Protein AF-Q6SK08-F1 (afdb_monomer_lite)

Foldseek 3Di:
DEVPVVVVVCCVVPPPPVPLVPPPPPPPDPPPVDPPLVCLLVVLVVQLVVLVVPQPDPDPDDNCPLVVRLLDPSSLSNQLSVLVSLLSVLVVVLVSCVVVCPDLSVLLSVLSVLLNVLSVLVNQLSCCCHPHPPNVVSVVSVVCNVVSNVSSVVSNVVSVVCSVCVVVVVVVVVLVVLLVVLLVVLCVLCVVPDDDDLPVVCVVDDSVVSLVVSLVVVVVSCVVVVDDDPPVVVVSSVVVVVVVVVVD

Secondary structure (DSSP, 8-state):
--HHHHHHHHHHH-SPPTTTS-S-TTTSSS--TT-GGGGHHHHHHHHHHHHHHH-S---S--TTTTGGGTTSHHHHHHHHHHHHHHHHHHHHHHHHHGGG-STHHHHHHHHHHHHHHHHHHHHHHHHHHHHSS-HHHHHHHHHHHHHHHHHHHHHHHHHHHHHHHHHHHHHHHHHHHHHHHHHHHHHHHHTTT----HHHHHHHS-HHHHHHHHHHHHHHHHHHH-PPPPHHHHHHHHHHHHHHHTT-

pLDDT: mean 77.81, std 17.58, range [30.66, 97.06]

Structure (mmCIF, N/CA/C/O backbone):
data_AF-Q6SK08-F1
#
_entry.id   AF-Q6SK08-F1
#
loop_
_atom_site.group_PDB
_atom_site.id
_atom_site.type_symbol
_atom_site.label_atom_id
_atom_site.label_alt_id
_atom_site.label_comp_id
_atom_site.label_asym_id
_atom_site.label_entity_id
_atom_site.label_seq_id
_atom_site.pdbx_PDB_ins_code
_atom_site.Cartn_x
_atom_site.Cartn_y
_atom_site.Cartn_z
_atom_site.occupancy
_atom_site.B_iso_or_equiv
_atom_site.auth_seq_id
_atom_site.auth_comp_id
_atom_site.auth_asym_id
_atom_site.auth_atom_id
_atom_site.pdbx_PDB_model_num
ATOM 1 N N . MET A 1 1 ? 19.579 2.633 2.584 1.00 30.66 1 MET A N 1
ATOM 2 C CA . MET A 1 1 ? 18.359 1.862 2.917 1.00 30.66 1 MET A CA 1
ATOM 3 C C . MET A 1 1 ? 17.260 2.326 1.981 1.00 30.66 1 MET A C 1
ATOM 5 O O . MET A 1 1 ? 16.775 3.435 2.143 1.00 30.66 1 MET A O 1
ATOM 9 N N . THR A 1 2 ? 16.949 1.555 0.942 1.00 32.62 2 THR A N 1
ATOM 10 C CA . THR A 1 2 ? 15.921 1.925 -0.038 1.00 32.62 2 THR A CA 1
ATOM 11 C C . THR A 1 2 ? 14.532 1.679 0.553 1.00 32.62 2 THR A C 1
ATOM 13 O O . THR A 1 2 ? 14.255 0.614 1.109 1.00 32.62 2 THR A O 1
ATOM 16 N N . CYS A 1 3 ? 13.643 2.668 0.428 1.00 36.50 3 CYS A N 1
ATOM 17 C CA . CYS A 1 3 ? 12.247 2.583 0.862 1.00 36.50 3 CYS A CA 1
ATOM 18 C C . CYS A 1 3 ? 11.488 1.386 0.254 1.00 36.50 3 CYS A C 1
ATOM 20 O O . CYS A 1 3 ? 10.478 0.979 0.821 1.00 36.50 3 CYS A O 1
ATOM 22 N N . SER A 1 4 ? 11.956 0.779 -0.847 1.00 44.69 4 SER A N 1
ATOM 23 C CA . SER A 1 4 ? 11.220 -0.292 -1.537 1.00 44.69 4 SER A CA 1
ATOM 24 C C . SER A 1 4 ? 11.148 -1.607 -0.750 1.00 44.69 4 SER A C 1
ATOM 26 O O . SER A 1 4 ? 10.101 -2.250 -0.752 1.00 44.69 4 SER A O 1
ATOM 28 N N . GLY A 1 5 ? 12.191 -1.981 0.003 1.00 34.38 5 GLY A N 1
ATOM 29 C CA . GLY A 1 5 ? 12.184 -3.207 0.817 1.00 34.38 5 GLY A CA 1
ATOM 30 C C . GLY A 1 5 ? 11.299 -3.100 2.065 1.00 34.38 5 GLY A C 1
ATOM 31 O O . GLY A 1 5 ? 10.611 -4.053 2.429 1.00 34.38 5 GLY A O 1
ATOM 32 N N . VAL A 1 6 ? 11.268 -1.918 2.693 1.00 40.50 6 VAL A N 1
ATOM 33 C CA . VAL A 1 6 ? 10.396 -1.632 3.845 1.00 40.50 6 VAL A CA 1
ATOM 34 C C . VAL A 1 6 ? 8.945 -1.469 3.393 1.00 40.50 6 VAL A C 1
ATOM 36 O O . VAL A 1 6 ? 8.057 -2.001 4.050 1.00 40.50 6 VAL A O 1
ATOM 39 N N . CYS A 1 7 ? 8.695 -0.834 2.241 1.00 39.94 7 CYS A N 1
ATOM 40 C CA . CYS A 1 7 ? 7.346 -0.706 1.685 1.00 39.94 7 CYS A CA 1
ATOM 41 C C . CYS A 1 7 ? 6.761 -2.060 1.272 1.00 39.94 7 CYS A C 1
ATOM 43 O O . CYS A 1 7 ? 5.605 -2.320 1.575 1.00 39.94 7 CYS A O 1
ATOM 45 N N . LEU A 1 8 ? 7.533 -2.954 0.641 1.00 40.97 8 LEU A N 1
ATOM 46 C CA . LEU A 1 8 ? 7.019 -4.274 0.255 1.00 40.97 8 LEU A CA 1
ATOM 47 C C . LEU A 1 8 ? 6.711 -5.146 1.482 1.00 40.97 8 LEU A C 1
ATOM 49 O O . LEU A 1 8 ? 5.706 -5.858 1.496 1.00 40.97 8 LEU A O 1
ATOM 53 N N . ARG A 1 9 ? 7.538 -5.057 2.534 1.00 38.88 9 ARG A N 1
ATOM 54 C CA . ARG A 1 9 ? 7.304 -5.760 3.801 1.00 38.88 9 ARG A CA 1
ATOM 55 C C . ARG A 1 9 ? 6.109 -5.178 4.555 1.00 38.88 9 ARG A C 1
ATOM 57 O O . ARG A 1 9 ? 5.277 -5.957 4.985 1.00 38.88 9 ARG A O 1
ATOM 64 N N . ALA A 1 10 ? 5.970 -3.852 4.621 1.00 39.34 10 ALA A N 1
ATOM 65 C CA . ALA A 1 10 ? 4.807 -3.185 5.210 1.00 39.34 10 ALA A CA 1
ATOM 66 C C . ALA A 1 10 ? 3.519 -3.503 4.437 1.00 39.34 10 ALA A C 1
ATOM 68 O O . ALA A 1 10 ? 2.515 -3.855 5.037 1.00 39.34 10 ALA A O 1
ATOM 69 N N . ILE A 1 11 ? 3.553 -3.494 3.102 1.00 42.66 11 ILE A N 1
ATOM 70 C CA . ILE A 1 11 ? 2.389 -3.840 2.279 1.00 42.66 11 ILE A CA 1
ATOM 71 C C . ILE A 1 11 ? 2.001 -5.309 2.484 1.00 42.66 11 ILE A C 1
ATOM 73 O O . ILE A 1 11 ? 0.822 -5.590 2.631 1.00 42.66 11 ILE A O 1
ATOM 77 N N . THR A 1 12 ? 2.954 -6.246 2.557 1.00 44.12 12 THR A N 1
ATOM 78 C CA . THR A 1 12 ? 2.651 -7.680 2.750 1.00 44.12 12 THR A CA 1
ATOM 79 C C . THR A 1 12 ? 2.316 -8.070 4.193 1.00 44.12 12 THR A C 1
ATOM 81 O O . THR A 1 12 ? 1.533 -8.998 4.379 1.00 44.12 12 THR A O 1
ATOM 84 N N . SER A 1 13 ? 2.838 -7.369 5.207 1.00 38.81 13 SER A N 1
ATOM 85 C CA . SER A 1 13 ? 2.502 -7.606 6.621 1.00 38.81 13 SER A CA 1
ATOM 86 C C . SER A 1 13 ? 1.291 -6.809 7.117 1.00 38.81 13 SER A C 1
ATOM 88 O O . SER A 1 13 ? 0.716 -7.177 8.137 1.00 38.81 13 SER A O 1
ATOM 90 N N . GLU A 1 14 ? 0.901 -5.736 6.419 1.00 38.34 14 GLU A N 1
ATOM 91 C CA . GLU A 1 14 ? -0.225 -4.855 6.777 1.00 38.34 14 GLU A CA 1
ATOM 92 C C . GLU A 1 14 ? -1.336 -4.811 5.715 1.00 38.34 14 GLU A C 1
ATOM 94 O O . GLU A 1 14 ? -2.227 -3.956 5.776 1.00 38.34 14 GLU A O 1
ATOM 99 N N . PHE A 1 15 ? -1.361 -5.759 4.766 1.00 41.12 15 PHE A N 1
ATOM 100 C CA . PHE A 1 15 ? -2.622 -6.091 4.092 1.00 41.12 15 PHE A CA 1
ATOM 101 C C . PHE A 1 15 ? -3.645 -6.357 5.197 1.00 41.12 15 PHE A C 1
ATOM 103 O O . PHE A 1 15 ? -3.333 -7.122 6.113 1.00 41.12 15 PHE A O 1
ATOM 110 N N . PRO A 1 16 ? -4.804 -5.669 5.182 1.00 44.00 16 PRO A N 1
ATOM 111 C CA . PRO A 1 16 ? -5.607 -5.464 6.371 1.00 44.00 16 PRO A CA 1
ATOM 112 C C . PRO A 1 16 ? -5.811 -6.802 7.074 1.00 44.00 16 PRO A C 1
ATOM 114 O O . PRO A 1 16 ? -6.256 -7.746 6.408 1.00 44.00 16 PRO A O 1
ATOM 117 N N . PRO A 1 17 ? -5.478 -6.907 8.378 1.00 40.94 17 PRO A N 1
ATOM 118 C CA . PRO A 1 17 ? -5.725 -8.129 9.118 1.00 40.94 17 PRO A CA 1
ATOM 119 C C . PRO A 1 17 ? -7.170 -8.534 8.852 1.00 40.94 17 PRO A C 1
ATOM 121 O O . PRO A 1 17 ? -8.048 -7.669 8.735 1.00 40.94 17 PRO A O 1
ATOM 124 N N . ALA A 1 18 ? -7.417 -9.838 8.727 1.00 46.06 18 ALA A N 1
ATOM 125 C CA . ALA A 1 18 ? -8.738 -10.397 8.445 1.00 46.06 18 ALA A CA 1
ATOM 126 C C . ALA A 1 18 ? -9.847 -9.829 9.360 1.00 46.06 18 ALA A C 1
ATOM 128 O O . ALA A 1 18 ? -11.016 -9.927 9.036 1.00 46.06 18 ALA A O 1
ATOM 129 N N . SER A 1 19 ? -9.494 -9.157 10.460 1.00 43.16 19 SER A N 1
ATOM 130 C CA . SER A 1 19 ? -10.373 -8.373 11.326 1.00 43.16 19 SER A CA 1
ATOM 131 C C . SER A 1 19 ? -11.021 -7.122 10.697 1.00 43.16 19 SER A C 1
ATOM 133 O O . SER A 1 19 ? -12.078 -6.701 11.165 1.00 43.16 19 SER A O 1
ATOM 135 N N . ILE A 1 20 ? -10.456 -6.500 9.650 1.00 42.97 20 ILE A N 1
ATOM 136 C CA . ILE A 1 20 ? -11.058 -5.319 8.988 1.00 42.97 20 ILE A CA 1
ATOM 137 C C . ILE A 1 20 ? -12.122 -5.742 7.962 1.00 42.97 20 ILE A C 1
ATOM 139 O O . ILE A 1 20 ? -13.093 -5.011 7.747 1.00 42.97 20 ILE A O 1
ATOM 143 N N . LEU A 1 21 ? -11.992 -6.918 7.357 1.00 48.09 21 LEU A N 1
ATOM 144 C CA . LEU A 1 21 ? -13.061 -7.579 6.610 1.00 48.09 21 LEU A CA 1
ATOM 145 C C . LEU A 1 21 ? -13.830 -8.426 7.623 1.00 48.09 21 LEU A C 1
ATOM 147 O O . LEU A 1 21 ? -13.462 -9.564 7.844 1.00 48.09 21 LEU A O 1
ATOM 151 N N . GLY A 1 22 ? -14.812 -7.832 8.308 1.00 39.31 22 GLY A N 1
ATOM 152 C CA . GLY A 1 22 ? -15.494 -8.442 9.456 1.00 39.31 22 GLY A CA 1
ATOM 153 C C . GLY A 1 22 ? -15.904 -9.909 9.265 1.00 39.31 22 GLY A C 1
ATOM 154 O O . GLY A 1 22 ? -15.999 -10.388 8.142 1.00 39.31 22 GLY A O 1
ATOM 155 N N . HIS A 1 23 ? -16.183 -10.566 10.394 1.00 41.31 23 HIS A N 1
ATOM 156 C CA . HIS A 1 23 ? -16.480 -11.989 10.647 1.00 41.31 23 HIS A CA 1
ATOM 157 C C . HIS A 1 23 ? -17.504 -12.710 9.719 1.00 41.31 23 HIS A C 1
ATOM 159 O O . HIS A 1 23 ? -17.873 -13.849 9.981 1.00 41.31 23 HIS A O 1
ATOM 165 N N . GLU A 1 24 ? -17.932 -12.101 8.613 1.00 40.50 24 GLU A N 1
ATOM 166 C CA . GLU A 1 24 ? -18.642 -12.690 7.468 1.00 40.50 24 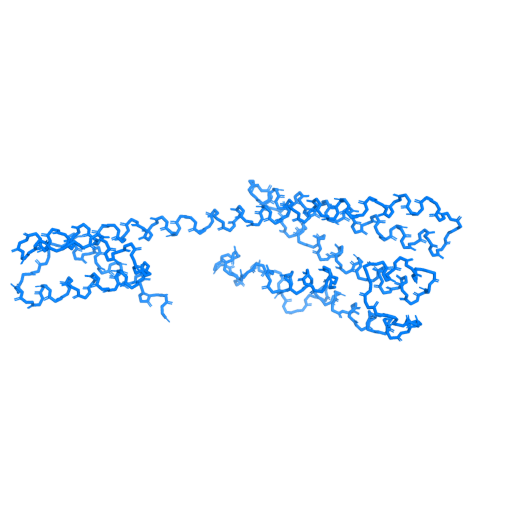GLU A CA 1
ATOM 167 C C . GLU A 1 24 ? -17.685 -13.215 6.366 1.00 40.50 24 GLU A C 1
ATOM 169 O O . GLU A 1 24 ? -18.023 -13.274 5.181 1.00 40.50 24 GLU A O 1
ATOM 174 N N . THR A 1 25 ? -16.455 -13.600 6.709 1.00 43.25 25 THR A N 1
ATOM 175 C CA . THR A 1 25 ? -15.424 -14.036 5.746 1.00 43.25 25 THR A CA 1
ATOM 176 C C . THR A 1 25 ? -15.495 -15.505 5.330 1.00 43.25 25 THR A C 1
ATOM 178 O O . THR A 1 25 ? -14.549 -16.006 4.730 1.00 43.25 25 THR A O 1
ATOM 181 N N . HIS A 1 26 ? -16.625 -16.188 5.535 1.00 41.09 26 HIS A N 1
ATOM 182 C CA . HIS A 1 26 ? -16.833 -17.498 4.907 1.00 41.09 26 HIS A CA 1
ATOM 183 C C . HIS A 1 26 ? -17.423 -17.429 3.490 1.00 41.09 26 HIS A C 1
ATOM 185 O O . HIS A 1 26 ? -17.402 -18.447 2.807 1.00 41.09 26 HIS A O 1
ATOM 191 N N . ILE A 1 27 ? -17.910 -16.271 3.009 1.00 40.94 27 ILE A N 1
ATOM 192 C CA . ILE A 1 27 ? -18.583 -16.211 1.690 1.00 40.94 27 ILE A CA 1
ATOM 193 C C . ILE A 1 27 ? -18.042 -15.132 0.730 1.00 40.94 27 ILE A C 1
ATOM 195 O O . ILE A 1 27 ? -18.237 -15.255 -0.476 1.00 40.94 27 ILE A O 1
ATOM 199 N N . VAL A 1 28 ? -17.312 -14.099 1.178 1.00 43.56 28 VAL A N 1
ATOM 200 C CA . VAL A 1 28 ? -16.885 -13.006 0.265 1.00 43.56 28 VAL A CA 1
ATOM 201 C C . VAL A 1 28 ? -15.456 -12.513 0.516 1.00 43.56 28 VAL A C 1
ATOM 203 O O . VAL A 1 28 ? -15.143 -11.329 0.406 1.00 43.56 28 VAL A O 1
ATOM 206 N N . THR A 1 29 ? -14.533 -13.413 0.821 1.00 42.69 29 THR A N 1
ATOM 207 C CA . THR A 1 29 ? -13.188 -13.261 0.270 1.00 42.69 29 THR A CA 1
ATOM 208 C C . THR A 1 29 ? -13.219 -14.012 -1.053 1.00 42.69 29 THR A C 1
ATOM 210 O O . THR A 1 29 ? -13.499 -15.204 -1.086 1.00 42.69 29 THR A O 1
ATOM 213 N N . GLY A 1 30 ? -12.929 -13.346 -2.171 1.00 42.97 30 GLY A N 1
ATOM 214 C CA . GLY A 1 30 ? -12.594 -14.009 -3.442 1.00 42.97 30 GLY A CA 1
ATOM 215 C C . GLY A 1 30 ? -11.274 -14.797 -3.354 1.00 42.97 30 GLY A C 1
ATOM 216 O O . GLY A 1 30 ? -10.449 -14.740 -4.257 1.00 42.97 30 GLY A O 1
ATOM 217 N N . LEU A 1 31 ? -11.052 -15.466 -2.222 1.00 43.12 31 LEU A N 1
ATOM 218 C CA . LEU A 1 31 ? -10.075 -16.499 -1.929 1.00 43.12 31 LEU A CA 1
ATOM 219 C C . LEU A 1 31 ? -10.756 -17.854 -2.157 1.00 43.12 31 LEU A C 1
ATOM 221 O O . LEU A 1 31 ? -10.671 -18.760 -1.332 1.00 43.12 31 LEU A O 1
ATOM 225 N N . LEU A 1 32 ? -11.464 -17.997 -3.280 1.00 43.19 32 LEU A N 1
ATOM 226 C CA . LEU A 1 32 ? -11.762 -19.329 -3.778 1.00 43.19 32 LEU A CA 1
ATOM 227 C C . LEU A 1 32 ? -10.414 -19.990 -4.056 1.00 43.19 32 LEU A C 1
ATOM 229 O O . LEU A 1 32 ? -9.625 -19.522 -4.882 1.00 43.19 32 LEU A O 1
ATOM 233 N N . HIS A 1 33 ? -10.145 -21.041 -3.289 1.00 44.16 33 HIS A N 1
ATOM 234 C CA . HIS A 1 33 ? -9.063 -21.987 -3.491 1.00 44.16 33 HIS A CA 1
ATOM 235 C C . HIS A 1 33 ? -9.190 -22.528 -4.925 1.00 44.16 33 HIS A C 1
ATOM 237 O O . HIS A 1 33 ? -9.985 -23.428 -5.176 1.00 44.16 33 HIS A O 1
ATOM 243 N N . GLY A 1 34 ? -8.510 -21.890 -5.885 1.00 55.00 34 GLY A N 1
ATOM 244 C CA . GLY A 1 34 ? -8.624 -22.231 -7.306 1.00 55.00 34 GLY A CA 1
ATOM 245 C C . GLY A 1 34 ? -8.749 -21.074 -8.299 1.00 55.00 34 GLY A C 1
ATOM 246 O O . GLY A 1 34 ? -8.768 -21.366 -9.487 1.00 55.00 34 GLY A O 1
ATOM 247 N N . ASP A 1 35 ? -8.809 -19.797 -7.894 1.00 59.00 35 ASP A N 1
ATOM 248 C CA . ASP A 1 35 ? -8.764 -18.700 -8.879 1.00 59.00 35 ASP A CA 1
ATOM 249 C C . ASP A 1 35 ? -7.302 -18.449 -9.320 1.00 59.00 35 ASP A C 1
ATOM 251 O O . ASP A 1 35 ? -6.505 -17.925 -8.527 1.00 59.00 35 ASP A O 1
ATOM 255 N N . PRO A 1 36 ? -6.898 -18.848 -10.546 1.00 59.62 36 PRO A N 1
ATOM 256 C CA . PRO A 1 36 ? -5.500 -18.817 -10.987 1.00 59.62 36 PRO A CA 1
ATOM 257 C C . PRO A 1 36 ? -4.928 -17.393 -11.038 1.00 59.62 36 PRO A C 1
ATOM 259 O O . PRO A 1 36 ? -3.713 -17.203 -10.978 1.00 59.62 36 PRO A O 1
ATOM 262 N N . THR A 1 37 ? -5.794 -16.376 -11.071 1.00 65.19 37 THR A N 1
ATOM 263 C CA . THR A 1 37 ? -5.416 -14.956 -11.042 1.00 65.19 37 THR A CA 1
ATOM 264 C C . THR A 1 37 ? -4.772 -14.521 -9.717 1.00 65.19 37 THR A C 1
ATOM 266 O O . THR A 1 37 ? -4.084 -13.500 -9.671 1.00 65.19 37 THR A O 1
ATOM 269 N N . ASN A 1 38 ? -4.918 -15.309 -8.642 1.00 66.50 38 ASN A N 1
ATOM 270 C CA . ASN A 1 38 ? -4.308 -15.035 -7.337 1.00 66.50 38 ASN A CA 1
ATOM 271 C C . ASN A 1 38 ? -2.783 -15.158 -7.320 1.00 66.50 38 ASN A C 1
ATOM 273 O O . ASN A 1 38 ? -2.125 -14.469 -6.543 1.00 66.50 38 ASN A O 1
ATOM 277 N N . TYR A 1 39 ? -2.224 -16.014 -8.172 1.00 74.94 39 TYR A N 1
ATOM 278 C CA . TYR A 1 39 ? -0.794 -16.318 -8.172 1.00 74.94 39 TYR A CA 1
ATOM 279 C C . TYR A 1 39 ? 0.001 -15.432 -9.134 1.00 74.94 39 TYR A C 1
ATOM 281 O O . TYR A 1 39 ? 1.227 -15.503 -9.142 1.00 74.94 39 TYR A O 1
ATOM 289 N N . ALA A 1 40 ? -0.661 -14.566 -9.910 1.00 76.38 40 ALA A N 1
ATOM 290 C CA . ALA A 1 40 ? -0.004 -13.738 -10.921 1.00 76.38 40 ALA A CA 1
ATOM 291 C C . ALA A 1 40 ? 1.156 -12.877 -10.364 1.00 76.38 40 ALA A C 1
ATOM 293 O O . ALA A 1 40 ? 2.229 -12.902 -10.964 1.00 76.38 40 ALA A O 1
ATOM 294 N N . PRO A 1 41 ? 1.042 -12.205 -9.196 1.00 80.00 41 PRO A N 1
ATOM 295 C CA . PRO A 1 41 ? 2.180 -11.495 -8.600 1.00 80.00 41 PRO A CA 1
ATOM 296 C C . PRO A 1 41 ? 3.256 -12.434 -8.043 1.00 80.00 41 PRO A C 1
ATOM 298 O O . PRO A 1 41 ? 4.421 -12.073 -7.974 1.00 80.00 41 PRO A O 1
ATOM 301 N N . LEU A 1 42 ? 2.899 -13.655 -7.639 1.00 83.12 42 LEU A N 1
ATOM 302 C CA . LEU A 1 42 ? 3.881 -14.623 -7.140 1.00 83.12 42 LEU A CA 1
ATOM 303 C C . LEU A 1 42 ? 4.752 -15.163 -8.279 1.00 83.12 42 LEU A C 1
ATOM 305 O O . LEU A 1 42 ? 5.938 -15.413 -8.078 1.00 83.12 42 LEU A O 1
ATOM 309 N N . LEU A 1 43 ? 4.194 -15.264 -9.489 1.00 85.94 43 LEU A N 1
ATOM 310 C CA . LEU A 1 43 ? 4.944 -15.618 -10.695 1.00 85.94 43 LEU A CA 1
ATOM 311 C C . LEU A 1 43 ? 5.961 -14.540 -11.101 1.00 85.94 43 LEU A C 1
ATOM 313 O O . LEU A 1 43 ? 6.929 -14.855 -11.790 1.00 85.94 43 LEU A O 1
ATOM 317 N N . SER A 1 44 ? 5.799 -13.290 -10.650 1.00 88.62 44 SER A N 1
ATOM 318 C CA . SER A 1 44 ? 6.759 -12.219 -10.938 1.00 88.62 44 SER A CA 1
ATOM 319 C C . SER A 1 44 ? 8.036 -12.326 -10.094 1.00 88.62 44 SER A C 1
ATOM 321 O O . SER A 1 44 ? 9.082 -11.826 -10.502 1.00 88.62 44 SER A O 1
ATOM 323 N N . ILE A 1 45 ? 7.988 -13.018 -8.949 1.00 90.62 45 ILE A N 1
ATOM 324 C CA . ILE A 1 45 ? 9.124 -13.197 -8.032 1.00 90.62 45 ILE A CA 1
ATOM 325 C C . ILE A 1 45 ? 10.319 -13.895 -8.704 1.00 90.62 45 ILE A C 1
ATOM 327 O O . ILE A 1 45 ? 11.409 -13.322 -8.676 1.00 90.62 45 ILE A O 1
ATOM 331 N N . PRO A 1 46 ? 10.186 -15.086 -9.327 1.00 93.38 46 PRO A N 1
ATOM 332 C CA . PRO A 1 46 ? 11.323 -15.734 -9.981 1.00 93.38 46 PRO A CA 1
ATOM 333 C C . PRO A 1 46 ? 11.898 -14.888 -11.124 1.00 93.38 46 PRO A C 1
ATOM 335 O O . PRO A 1 46 ? 13.116 -14.819 -11.265 1.00 93.38 46 PRO A O 1
ATOM 338 N N . ILE A 1 47 ? 11.050 -14.183 -11.884 1.00 92.31 47 ILE A N 1
ATOM 339 C CA . ILE A 1 47 ? 11.492 -13.261 -12.944 1.00 92.31 47 ILE A CA 1
ATOM 340 C C . ILE A 1 47 ? 12.346 -12.139 -12.348 1.00 92.31 47 ILE A C 1
ATOM 342 O O . ILE A 1 47 ? 13.421 -11.840 -12.867 1.00 92.31 47 ILE A O 1
ATOM 346 N N . MET A 1 48 ? 11.907 -11.547 -11.235 1.00 92.06 48 MET A N 1
ATOM 347 C CA . MET A 1 48 ? 12.660 -10.506 -10.537 1.00 92.06 48 MET A CA 1
ATOM 348 C C . MET A 1 48 ? 13.989 -11.026 -9.976 1.00 92.06 48 MET A C 1
ATOM 350 O O . MET A 1 48 ? 14.996 -10.336 -10.100 1.00 92.06 48 MET A O 1
ATOM 354 N N . ILE A 1 49 ? 14.019 -12.232 -9.398 1.00 93.44 49 ILE A N 1
ATOM 355 C CA . ILE A 1 49 ? 15.248 -12.848 -8.868 1.00 93.44 49 ILE A CA 1
ATOM 356 C C . ILE A 1 49 ? 16.263 -13.068 -9.992 1.00 93.44 49 ILE A C 1
ATOM 358 O O . ILE A 1 49 ? 17.418 -12.662 -9.861 1.00 93.44 49 ILE A O 1
ATOM 362 N N . VAL A 1 50 ? 15.833 -13.679 -11.100 1.00 95.38 50 VAL A N 1
ATOM 363 C CA . VAL A 1 50 ? 16.700 -13.937 -12.258 1.00 95.38 50 VAL A CA 1
ATOM 364 C C . VAL A 1 50 ? 17.194 -12.623 -12.860 1.00 95.38 50 VAL A C 1
ATOM 366 O O . VAL A 1 50 ? 18.393 -12.466 -13.068 1.00 95.38 50 VAL A O 1
ATOM 369 N N . SER A 1 51 ? 16.302 -11.650 -13.064 1.00 93.06 51 SER A N 1
ATOM 370 C CA . SER A 1 51 ? 16.671 -10.332 -13.595 1.00 93.06 51 SER A CA 1
ATOM 371 C C . SER A 1 51 ? 17.693 -9.639 -12.696 1.00 93.06 51 SER A C 1
ATOM 373 O O . SER A 1 51 ? 18.719 -9.187 -13.184 1.00 93.06 51 SER A O 1
ATOM 375 N N . PHE A 1 52 ? 17.481 -9.627 -11.377 1.00 91.62 52 PHE A N 1
ATOM 376 C CA . PHE A 1 52 ? 18.421 -9.025 -10.430 1.00 91.62 52 PHE A CA 1
ATOM 377 C C . PHE A 1 52 ? 19.785 -9.731 -10.420 1.00 91.62 52 PHE A C 1
ATOM 379 O O . PHE A 1 52 ? 20.825 -9.078 -10.336 1.00 91.62 52 PHE A O 1
ATOM 386 N N . ALA A 1 53 ? 19.808 -11.063 -10.532 1.00 93.50 53 ALA A N 1
ATOM 387 C CA . ALA A 1 53 ? 21.050 -11.829 -10.608 1.00 93.50 53 ALA A CA 1
ATOM 388 C C . ALA A 1 53 ? 21.885 -11.464 -11.848 1.00 93.50 53 ALA A C 1
ATOM 390 O O . ALA A 1 53 ? 23.114 -11.426 -11.751 1.00 93.50 53 ALA A O 1
ATOM 391 N N . LEU A 1 54 ? 21.219 -11.142 -12.962 1.00 95.25 54 LEU A N 1
ATOM 392 C CA . LEU A 1 54 ? 21.830 -10.759 -14.236 1.00 95.25 54 LEU A CA 1
ATOM 393 C C . LEU A 1 54 ? 22.285 -9.291 -14.307 1.00 95.25 54 LEU A C 1
ATOM 395 O O . LEU A 1 54 ? 22.988 -8.948 -15.248 1.00 95.25 54 LEU A O 1
ATOM 399 N N . ILE A 1 55 ? 21.927 -8.435 -13.339 1.00 92.62 55 ILE A N 1
ATOM 400 C CA . ILE A 1 55 ? 22.420 -7.048 -13.297 1.00 92.62 55 ILE A CA 1
ATOM 401 C C . ILE A 1 55 ? 23.936 -7.055 -13.067 1.00 92.62 55 ILE A C 1
ATOM 403 O O . ILE A 1 55 ? 24.437 -7.657 -12.101 1.00 92.62 55 ILE A O 1
ATOM 407 N N . GLU A 1 56 ? 24.653 -6.372 -13.954 1.00 90.81 56 GLU A N 1
ATOM 408 C CA . GLU A 1 56 ? 26.101 -6.206 -13.895 1.00 90.81 56 GLU A CA 1
ATOM 409 C C . GLU A 1 56 ? 26.482 -5.108 -12.894 1.00 90.81 56 GLU A C 1
ATOM 411 O O . GLU A 1 56 ? 25.749 -4.138 -12.698 1.00 90.81 56 GLU A O 1
ATOM 416 N N . ASP A 1 57 ? 27.639 -5.283 -12.246 1.00 85.88 57 ASP A N 1
ATOM 417 C CA . ASP A 1 57 ? 28.187 -4.358 -11.247 1.00 85.88 57 ASP A CA 1
ATOM 418 C C . ASP A 1 57 ? 27.179 -3.960 -10.149 1.00 85.88 57 ASP A C 1
ATOM 420 O O . ASP A 1 57 ? 26.646 -2.846 -10.101 1.00 85.88 57 ASP A O 1
ATOM 424 N N . LYS A 1 58 ? 26.920 -4.902 -9.232 1.00 80.88 58 LYS A N 1
ATOM 425 C CA . LYS A 1 58 ? 26.022 -4.749 -8.072 1.00 80.88 58 LYS A CA 1
ATOM 426 C C . LYS A 1 58 ? 26.662 -3.904 -6.958 1.00 80.88 58 LYS A C 1
ATOM 428 O O . LYS A 1 58 ? 26.694 -4.328 -5.802 1.00 80.88 58 LYS A O 1
ATOM 433 N N . ALA A 1 59 ? 27.208 -2.746 -7.327 1.00 75.19 59 ALA A N 1
ATOM 434 C CA . ALA A 1 59 ? 27.769 -1.726 -6.446 1.00 75.19 59 ALA A CA 1
ATOM 435 C C . ALA A 1 59 ? 26.855 -1.466 -5.220 1.00 75.19 59 ALA A C 1
ATOM 437 O O . ALA A 1 59 ? 25.668 -1.809 -5.252 1.00 75.19 59 ALA A O 1
ATOM 438 N N . PRO A 1 60 ? 27.361 -0.880 -4.114 1.00 78.75 60 PRO A N 1
ATOM 439 C CA . PRO A 1 60 ? 26.583 -0.724 -2.886 1.00 78.75 60 PRO A CA 1
ATOM 440 C C . PRO A 1 60 ? 25.225 -0.066 -3.148 1.00 78.75 60 PRO A C 1
ATOM 442 O O . PRO A 1 60 ? 25.134 0.901 -3.896 1.00 78.75 60 PRO A O 1
ATOM 445 N N . THR A 1 61 ? 24.174 -0.604 -2.517 1.00 74.81 61 THR A N 1
ATOM 446 C CA . THR A 1 61 ? 22.775 -0.168 -2.669 1.00 74.81 61 THR A CA 1
ATOM 447 C C . THR A 1 61 ? 22.630 1.351 -2.529 1.00 74.81 61 THR A C 1
ATOM 449 O O . THR A 1 61 ? 22.549 1.877 -1.414 1.00 74.81 61 THR A O 1
ATOM 452 N N . ALA A 1 62 ? 22.584 2.040 -3.666 1.00 78.56 62 ALA A N 1
ATOM 453 C CA . ALA A 1 62 ? 22.392 3.478 -3.773 1.00 78.56 62 ALA A CA 1
ATOM 454 C C . ALA A 1 62 ? 20.923 3.797 -4.097 1.00 78.56 62 ALA A C 1
ATOM 456 O O . ALA A 1 62 ? 20.175 2.933 -4.561 1.00 78.56 62 ALA A O 1
ATOM 457 N N . ALA A 1 63 ? 20.480 5.020 -3.795 1.00 76.75 63 ALA A N 1
ATOM 458 C CA . ALA A 1 63 ? 19.092 5.430 -4.034 1.00 76.75 63 ALA A CA 1
ATOM 459 C C . ALA A 1 63 ? 18.754 5.485 -5.536 1.00 76.75 63 ALA A C 1
ATOM 461 O O . ALA A 1 63 ? 17.634 5.184 -5.925 1.00 76.75 63 ALA A O 1
ATOM 462 N N . ASP A 1 64 ? 19.756 5.787 -6.352 1.00 82.06 64 ASP A N 1
ATOM 463 C CA . ASP A 1 64 ? 19.764 5.911 -7.810 1.00 82.06 64 ASP A CA 1
ATOM 464 C C . ASP A 1 64 ? 20.236 4.626 -8.520 1.00 82.06 64 ASP A C 1
ATOM 466 O O . ASP A 1 64 ? 20.571 4.637 -9.706 1.00 82.06 64 ASP A O 1
ATOM 470 N N . PHE A 1 65 ? 20.276 3.488 -7.816 1.00 86.12 65 PHE A N 1
ATOM 471 C CA . PHE A 1 65 ? 20.767 2.219 -8.370 1.00 86.12 65 PHE A CA 1
ATOM 472 C C . PHE A 1 65 ? 20.029 1.794 -9.649 1.00 86.12 65 PHE A C 1
ATOM 474 O O . PHE A 1 65 ? 20.653 1.271 -10.569 1.00 86.12 65 PHE A O 1
ATOM 481 N N . ILE A 1 66 ? 18.710 2.011 -9.692 1.00 85.88 66 ILE A N 1
ATOM 482 C CA . ILE A 1 66 ? 17.868 1.654 -10.839 1.00 85.88 66 ILE A CA 1
ATOM 483 C C . ILE A 1 66 ? 18.096 2.623 -12.003 1.00 85.88 66 ILE A C 1
ATOM 485 O O . ILE A 1 66 ? 18.303 2.171 -13.125 1.00 85.88 66 ILE A O 1
ATOM 489 N N . ASP A 1 67 ? 18.119 3.928 -11.736 1.00 84.31 67 ASP A N 1
ATOM 490 C CA . ASP A 1 67 ? 18.267 4.953 -12.777 1.00 84.31 67 ASP A CA 1
ATOM 491 C C . ASP A 1 67 ? 19.639 4.875 -13.454 1.00 84.31 67 ASP A C 1
ATOM 493 O O . ASP A 1 67 ? 19.745 4.981 -14.673 1.00 84.31 67 ASP A O 1
ATOM 497 N N . SER A 1 68 ? 20.688 4.604 -12.672 1.00 86.88 68 SER A N 1
ATOM 498 C CA . SER A 1 68 ? 22.064 4.469 -13.168 1.00 86.88 68 SER A CA 1
ATOM 499 C C . SER A 1 68 ? 22.320 3.221 -14.020 1.00 86.88 68 SER A C 1
ATOM 501 O O . SER A 1 68 ? 23.371 3.142 -14.647 1.00 86.88 68 SER A O 1
ATOM 503 N N . ARG A 1 69 ? 21.402 2.245 -14.035 1.00 89.19 69 ARG A N 1
ATOM 504 C CA . ARG A 1 69 ? 21.553 0.966 -14.758 1.00 89.19 69 ARG A CA 1
ATOM 505 C C . ARG A 1 69 ? 20.371 0.653 -15.668 1.00 89.19 69 ARG A C 1
ATOM 507 O O . ARG A 1 69 ? 20.191 -0.500 -16.058 1.00 89.19 69 ARG A O 1
ATOM 514 N N . MET A 1 70 ? 19.521 1.640 -15.952 1.00 88.44 70 MET A N 1
ATOM 515 C CA . MET A 1 70 ? 18.302 1.446 -16.744 1.00 88.44 70 MET A CA 1
ATOM 516 C C . MET A 1 70 ? 18.597 1.094 -18.217 1.00 88.44 70 MET A C 1
ATOM 518 O O . MET A 1 70 ? 17.740 0.569 -18.928 1.00 88.44 70 MET A O 1
ATOM 522 N N . ASP A 1 71 ? 19.828 1.335 -18.663 1.00 88.56 71 ASP A N 1
ATOM 523 C CA . ASP A 1 71 ? 20.376 0.878 -19.939 1.00 88.56 71 ASP A CA 1
ATOM 524 C C . ASP A 1 71 ? 20.500 -0.655 -20.018 1.00 88.56 71 ASP A C 1
ATOM 526 O O . ASP A 1 71 ? 20.371 -1.234 -21.096 1.00 88.56 71 ASP A O 1
ATOM 530 N N . GLN A 1 72 ? 20.675 -1.342 -18.885 1.00 92.56 72 GLN A N 1
ATOM 531 C CA . GLN A 1 72 ? 20.735 -2.801 -18.846 1.00 92.56 72 GLN A CA 1
ATOM 532 C C . GLN A 1 72 ? 19.331 -3.411 -18.954 1.00 92.56 72 GLN A C 1
ATOM 534 O O . GLN A 1 72 ? 18.448 -3.149 -18.131 1.00 92.56 72 GLN A O 1
ATOM 539 N N . LEU A 1 73 ? 19.148 -4.335 -19.906 1.00 93.81 73 LEU A N 1
ATOM 540 C CA . LEU A 1 73 ? 17.890 -5.077 -20.083 1.00 93.81 73 LEU A CA 1
ATOM 541 C C . LEU A 1 73 ? 17.446 -5.784 -18.791 1.00 93.81 73 LEU A C 1
ATOM 543 O O . LEU A 1 73 ? 16.252 -5.855 -18.493 1.00 93.81 73 LEU A O 1
ATOM 547 N N . ALA A 1 74 ? 18.403 -6.283 -18.004 1.00 93.56 74 ALA A N 1
ATOM 548 C CA . ALA A 1 74 ? 18.152 -6.913 -16.712 1.00 93.56 74 ALA A CA 1
ATOM 549 C C . ALA A 1 74 ? 17.493 -5.943 -15.712 1.00 93.56 74 ALA A C 1
ATOM 551 O O . ALA A 1 74 ? 16.493 -6.293 -15.083 1.00 93.56 74 ALA A O 1
ATOM 552 N N . THR A 1 75 ? 17.988 -4.707 -15.614 1.00 92.88 75 THR A N 1
ATOM 553 C CA . THR A 1 75 ? 17.420 -3.659 -14.750 1.00 92.88 75 THR A CA 1
ATOM 554 C C . THR A 1 75 ? 16.046 -3.214 -15.239 1.00 92.88 75 THR A C 1
ATOM 556 O O . THR A 1 75 ? 15.116 -3.121 -14.435 1.00 92.88 75 THR A O 1
ATOM 559 N N . ALA A 1 76 ? 15.890 -3.001 -16.549 1.00 93.94 76 ALA A N 1
ATOM 560 C CA . ALA A 1 76 ? 14.611 -2.634 -17.154 1.00 93.94 76 ALA A CA 1
ATOM 561 C C . ALA A 1 76 ? 13.545 -3.715 -16.904 1.00 93.94 76 ALA A C 1
ATOM 563 O O . ALA A 1 76 ? 12.438 -3.415 -16.454 1.00 93.94 76 ALA A O 1
ATOM 564 N N . THR A 1 77 ? 13.900 -4.990 -17.100 1.00 95.06 77 THR A N 1
ATOM 565 C CA . THR A 1 77 ? 13.010 -6.135 -16.847 1.00 95.06 77 THR A CA 1
ATOM 566 C C . THR A 1 77 ? 12.667 -6.254 -15.366 1.00 95.06 77 THR A C 1
ATOM 568 O O . THR A 1 77 ? 11.494 -6.411 -15.023 1.00 95.06 77 THR A O 1
ATOM 571 N N . TYR A 1 78 ? 13.656 -6.133 -14.477 1.00 94.38 78 TYR A N 1
ATOM 572 C CA . TYR A 1 78 ? 13.455 -6.161 -13.028 1.00 94.38 78 TYR A CA 1
ATOM 573 C C . TYR A 1 78 ? 12.485 -5.063 -12.569 1.00 94.38 78 TYR A C 1
ATOM 575 O O . TYR A 1 78 ? 11.479 -5.350 -11.916 1.00 94.38 78 TYR A O 1
ATOM 583 N N . SER A 1 79 ? 12.761 -3.814 -12.951 1.00 94.00 79 SER A N 1
ATOM 584 C CA . SER A 1 79 ? 11.978 -2.645 -12.550 1.00 94.00 79 SER A CA 1
ATOM 585 C C . SER A 1 79 ? 10.574 -2.653 -13.165 1.00 94.00 79 SER A C 1
ATOM 587 O O . SER A 1 79 ? 9.577 -2.470 -12.463 1.00 94.00 79 SER A O 1
ATOM 589 N N . GLY A 1 80 ? 10.465 -2.968 -14.459 1.00 94.69 80 GLY A N 1
ATOM 590 C CA . GLY A 1 80 ? 9.186 -3.082 -15.159 1.00 94.69 80 GLY A CA 1
ATOM 591 C C . GLY A 1 80 ? 8.299 -4.187 -14.586 1.00 94.69 80 GLY A C 1
ATOM 592 O O . GLY A 1 80 ? 7.121 -3.954 -14.319 1.00 94.69 80 GLY A O 1
ATOM 593 N N . THR A 1 81 ? 8.866 -5.367 -14.315 1.00 94.75 81 THR A N 1
ATOM 594 C CA . THR A 1 81 ? 8.138 -6.493 -13.704 1.00 94.75 81 THR A CA 1
ATOM 595 C C . THR A 1 81 ? 7.633 -6.137 -12.308 1.00 94.75 81 THR A C 1
ATOM 597 O O . THR A 1 81 ? 6.481 -6.420 -11.977 1.00 94.75 81 THR A O 1
ATOM 600 N N . TYR A 1 82 ? 8.465 -5.472 -11.502 1.00 93.25 82 TYR A N 1
ATOM 601 C CA . TYR A 1 82 ? 8.071 -4.983 -10.183 1.00 93.25 82 TYR A CA 1
ATOM 602 C C . TYR A 1 82 ? 6.886 -4.007 -10.264 1.00 93.25 82 TYR A C 1
ATOM 604 O O . TYR A 1 82 ? 5.885 -4.189 -9.565 1.00 93.25 82 TYR A O 1
ATOM 612 N N . MET A 1 83 ? 6.958 -3.008 -11.150 1.00 95.12 83 MET A N 1
ATOM 613 C CA . MET A 1 83 ? 5.884 -2.021 -11.310 1.00 95.12 83 MET A CA 1
ATOM 614 C C . MET A 1 83 ? 4.602 -2.635 -11.875 1.00 95.12 83 MET A C 1
ATOM 616 O O . MET A 1 83 ? 3.512 -2.250 -11.455 1.00 95.12 83 MET A O 1
ATOM 620 N N . LEU A 1 84 ? 4.701 -3.625 -12.768 1.00 94.69 84 LEU A N 1
ATOM 621 C CA . LEU A 1 84 ? 3.548 -4.376 -13.271 1.00 94.69 84 LEU A CA 1
ATOM 622 C C . LEU A 1 84 ? 2.865 -5.189 -12.170 1.00 94.69 84 LEU A C 1
ATOM 624 O O . LEU A 1 84 ? 1.637 -5.169 -12.068 1.00 94.69 84 LEU A O 1
ATOM 628 N N . ALA A 1 85 ? 3.640 -5.872 -11.325 1.00 93.81 85 ALA A N 1
ATOM 629 C CA . ALA A 1 85 ? 3.099 -6.617 -10.193 1.00 93.81 85 ALA A CA 1
ATOM 630 C C . ALA A 1 85 ? 2.385 -5.682 -9.205 1.00 93.81 85 ALA A C 1
ATOM 632 O O . ALA A 1 85 ? 1.258 -5.961 -8.788 1.00 93.81 85 ALA A O 1
ATOM 633 N N . LEU A 1 86 ? 3.002 -4.540 -8.884 1.00 92.75 86 LEU A N 1
ATOM 634 C CA . LEU A 1 86 ? 2.403 -3.529 -8.018 1.00 92.75 86 LEU A CA 1
ATOM 635 C C . LEU A 1 86 ? 1.121 -2.947 -8.627 1.00 92.75 86 LEU A C 1
ATOM 637 O O . LEU A 1 86 ? 0.098 -2.880 -7.946 1.00 92.75 86 LEU A O 1
ATOM 641 N N . LEU A 1 87 ? 1.142 -2.594 -9.916 1.00 95.31 87 LEU A N 1
ATOM 642 C CA . LEU A 1 87 ? -0.025 -2.092 -10.639 1.00 95.31 87 LEU A CA 1
ATOM 643 C C . LEU A 1 87 ? -1.170 -3.109 -10.621 1.00 95.31 87 LEU A C 1
ATOM 645 O O . LEU A 1 87 ? -2.304 -2.744 -10.321 1.00 95.31 87 LEU A O 1
ATOM 649 N N . PHE A 1 88 ? -0.882 -4.385 -10.882 1.00 94.12 88 PHE A N 1
ATOM 650 C CA . PHE A 1 88 ? -1.879 -5.452 -10.828 1.00 94.12 88 PHE A CA 1
ATOM 651 C C . PHE A 1 88 ? -2.519 -5.563 -9.438 1.00 94.12 88 PHE A C 1
ATOM 653 O O . PHE A 1 88 ? -3.745 -5.606 -9.327 1.00 94.12 88 PHE A O 1
ATOM 660 N N . ILE A 1 89 ? -1.709 -5.561 -8.371 1.00 92.00 89 ILE A N 1
ATOM 661 C CA . ILE A 1 89 ? -2.200 -5.602 -6.985 1.00 92.00 89 ILE A CA 1
ATOM 662 C C . ILE A 1 89 ? -3.104 -4.396 -6.704 1.00 92.00 89 ILE A C 1
ATOM 664 O O . ILE A 1 89 ? -4.221 -4.563 -6.216 1.00 92.00 89 ILE A O 1
ATOM 668 N N . VAL A 1 90 ? -2.654 -3.189 -7.045 1.00 94.31 90 VAL A N 1
ATOM 669 C CA . VAL A 1 90 ? -3.399 -1.948 -6.804 1.00 94.31 90 VAL A CA 1
ATOM 670 C C . VAL A 1 90 ? -4.726 -1.943 -7.565 1.00 94.31 90 VAL A C 1
ATOM 672 O O . VAL A 1 90 ? -5.775 -1.704 -6.965 1.00 94.31 90 VAL A O 1
ATOM 675 N N . LEU A 1 91 ? -4.715 -2.274 -8.860 1.00 94.19 91 LEU A N 1
ATOM 676 C CA . LEU A 1 91 ? -5.925 -2.365 -9.684 1.00 94.19 91 LEU A CA 1
ATOM 677 C C . LEU A 1 91 ? -6.904 -3.405 -9.146 1.00 94.19 91 LEU A C 1
ATOM 679 O O . LEU A 1 91 ? -8.112 -3.166 -9.121 1.00 94.19 91 LEU A O 1
ATOM 683 N N . ARG A 1 92 ? -6.395 -4.538 -8.663 1.00 90.19 92 ARG A N 1
ATOM 684 C CA . ARG A 1 92 ? -7.221 -5.565 -8.038 1.00 90.19 92 ARG A CA 1
ATOM 685 C C . ARG A 1 92 ? -7.886 -5.061 -6.758 1.00 90.19 92 ARG A C 1
ATOM 687 O O . ARG A 1 92 ? -9.082 -5.286 -6.581 1.00 90.19 92 ARG A O 1
ATOM 694 N N . ILE A 1 93 ? -7.158 -4.362 -5.885 1.00 89.81 93 ILE A N 1
ATOM 695 C CA . ILE A 1 93 ? -7.742 -3.769 -4.672 1.00 89.81 93 ILE A CA 1
ATOM 696 C C . ILE A 1 93 ? -8.823 -2.750 -5.051 1.00 89.81 93 ILE A C 1
ATOM 698 O O . ILE A 1 93 ? -9.922 -2.799 -4.500 1.00 89.81 93 ILE A O 1
ATOM 702 N N . ILE A 1 94 ? -8.553 -1.873 -6.025 1.00 91.94 94 ILE A N 1
ATOM 703 C CA . ILE A 1 94 ? -9.536 -0.903 -6.536 1.00 91.94 94 ILE A CA 1
ATOM 704 C C . ILE A 1 94 ? -10.784 -1.632 -7.047 1.00 91.94 94 ILE A C 1
ATOM 706 O O . ILE A 1 94 ? -11.906 -1.278 -6.682 1.00 91.94 94 ILE A O 1
ATOM 710 N N . TYR A 1 95 ? -10.607 -2.692 -7.838 1.00 91.12 95 TYR A N 1
ATOM 711 C CA . TYR A 1 95 ? -11.708 -3.502 -8.350 1.00 91.12 95 TYR A CA 1
ATOM 712 C C . TYR A 1 95 ? -12.535 -4.138 -7.224 1.00 91.12 95 TYR A C 1
ATOM 714 O O . TYR A 1 95 ? -13.764 -4.108 -7.276 1.00 91.12 95 TYR A O 1
ATOM 722 N N . MET A 1 96 ? -11.889 -4.672 -6.183 1.00 87.81 96 MET A N 1
ATOM 723 C CA . MET A 1 96 ? -12.576 -5.242 -5.018 1.00 87.81 96 MET A CA 1
ATOM 724 C C . MET A 1 96 ? -13.319 -4.179 -4.197 1.00 87.81 96 MET A C 1
ATOM 726 O O . MET A 1 96 ? -14.375 -4.457 -3.628 1.00 87.81 96 MET A O 1
ATOM 730 N N . LEU A 1 97 ? -12.795 -2.953 -4.150 1.00 86.81 97 LEU A N 1
ATOM 731 C CA . LEU A 1 97 ? -13.383 -1.842 -3.405 1.00 86.81 97 LEU A CA 1
ATOM 732 C C . LEU A 1 97 ? -14.451 -1.066 -4.179 1.00 86.81 97 LEU A C 1
ATOM 734 O O . LEU A 1 97 ? -15.221 -0.341 -3.548 1.00 86.81 97 LEU A O 1
ATOM 738 N N . ARG A 1 98 ? -14.563 -1.240 -5.504 1.00 86.44 98 ARG A N 1
ATOM 739 C CA 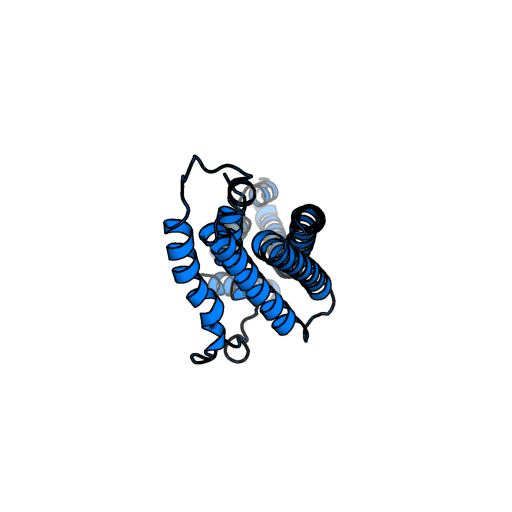. ARG A 1 98 ? -15.462 -0.446 -6.366 1.00 86.44 98 ARG A CA 1
ATOM 740 C C . ARG A 1 98 ? -16.914 -0.423 -5.883 1.00 86.44 98 ARG A C 1
ATOM 742 O O . ARG A 1 98 ? -17.573 0.607 -5.943 1.00 86.44 98 ARG A O 1
ATOM 749 N N . HIS A 1 99 ? -17.395 -1.544 -5.345 1.00 83.62 99 HIS A N 1
ATOM 750 C CA . HIS A 1 99 ? -18.778 -1.693 -4.875 1.00 83.62 99 HIS A CA 1
ATOM 751 C C . HIS A 1 99 ? -19.005 -1.138 -3.463 1.00 83.62 99 HIS A C 1
ATOM 753 O O . HIS A 1 99 ? -20.144 -0.940 -3.051 1.00 83.62 99 HIS A O 1
ATOM 759 N N . LYS A 1 100 ? -17.928 -0.876 -2.713 1.00 81.94 100 LYS A N 1
ATOM 760 C CA . LYS A 1 100 ? -17.951 -0.390 -1.323 1.00 81.94 100 LYS A CA 1
ATOM 761 C C . LYS A 1 100 ? -17.41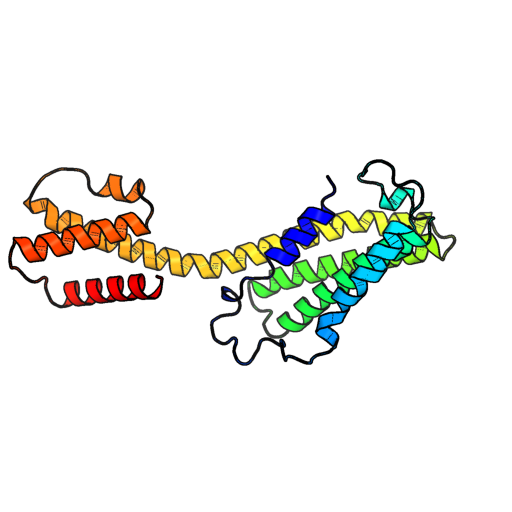4 1.040 -1.185 1.00 81.94 100 LYS A C 1
ATOM 763 O O . LYS A 1 100 ? -17.227 1.510 -0.066 1.00 81.94 100 LYS A O 1
ATOM 768 N N . ALA A 1 101 ? -17.180 1.743 -2.295 1.00 71.50 101 ALA A N 1
ATOM 769 C CA . ALA A 1 101 ? -16.528 3.053 -2.348 1.00 71.50 101 ALA A CA 1
ATOM 770 C C . ALA A 1 101 ? -17.425 4.220 -1.877 1.00 71.50 101 ALA A C 1
ATOM 772 O O . ALA A 1 101 ? -17.630 5.198 -2.590 1.00 71.50 101 ALA A O 1
ATOM 773 N N . ARG A 1 102 ? -17.977 4.135 -0.662 1.00 81.06 102 ARG A N 1
ATOM 774 C CA . ARG A 1 102 ? -18.671 5.246 0.006 1.00 81.06 102 ARG A CA 1
ATOM 775 C C . ARG A 1 102 ? -17.912 5.656 1.269 1.00 81.06 102 ARG A C 1
ATOM 777 O O . ARG A 1 102 ? -17.385 4.814 1.994 1.00 81.06 102 ARG A O 1
ATOM 784 N N . GLY A 1 103 ? -17.860 6.961 1.532 1.00 83.62 103 GLY A N 1
ATOM 785 C CA . GLY A 1 103 ? -17.217 7.525 2.722 1.00 83.62 103 GLY A CA 1
ATOM 786 C C . GLY A 1 103 ? -15.699 7.267 2.769 1.00 83.62 103 GLY A C 1
ATOM 787 O O . GLY A 1 103 ? -15.023 7.518 1.773 1.00 83.62 103 GLY A O 1
ATOM 788 N N . PRO A 1 104 ? -15.135 6.766 3.884 1.00 82.62 104 PRO A N 1
ATOM 789 C CA . PRO A 1 104 ? -13.683 6.617 4.058 1.00 82.62 104 PRO A CA 1
ATOM 790 C C . PRO A 1 104 ? -13.036 5.600 3.100 1.00 82.62 104 PRO A C 1
ATOM 792 O O . PRO A 1 104 ? -11.836 5.652 2.847 1.00 82.62 104 PRO A O 1
ATOM 795 N N . TYR A 1 105 ? -13.820 4.704 2.496 1.00 85.50 105 TYR A N 1
ATOM 796 C CA . TYR A 1 105 ? -13.326 3.829 1.430 1.00 85.50 105 TYR A CA 1
ATOM 797 C C . TYR A 1 105 ? -13.034 4.589 0.126 1.00 85.50 105 TYR A C 1
ATOM 799 O O . TYR A 1 105 ? -12.191 4.152 -0.655 1.00 85.50 105 TYR A O 1
ATOM 807 N N . ALA A 1 106 ? -13.690 5.733 -0.107 1.00 89.25 106 ALA A N 1
ATOM 808 C CA . ALA A 1 106 ? -13.455 6.556 -1.291 1.00 89.25 106 ALA A CA 1
ATOM 809 C C . ALA A 1 106 ? -12.097 7.270 -1.226 1.00 89.25 106 ALA A C 1
ATOM 811 O O . ALA A 1 106 ? -11.384 7.293 -2.224 1.00 89.25 106 ALA A O 1
ATOM 812 N N . THR A 1 107 ? -11.696 7.789 -0.057 1.00 90.81 107 THR A N 1
ATOM 813 C CA . THR A 1 107 ? -10.376 8.423 0.117 1.00 90.81 107 THR A CA 1
ATOM 814 C C . THR A 1 107 ? -9.248 7.407 -0.040 1.00 90.81 107 THR A C 1
ATOM 816 O O . THR A 1 107 ? -8.277 7.671 -0.746 1.00 90.81 107 THR A O 1
ATOM 819 N N . PHE A 1 108 ? -9.417 6.207 0.524 1.00 90.88 108 PHE A N 1
ATOM 820 C CA . PHE A 1 108 ? -8.488 5.096 0.325 1.00 90.88 108 PHE A CA 1
ATOM 821 C C . PHE A 1 108 ? -8.379 4.693 -1.158 1.00 90.88 108 PHE A C 1
ATOM 823 O O . PHE A 1 108 ? -7.279 4.590 -1.695 1.00 90.88 108 PHE A O 1
ATOM 830 N N . SER A 1 109 ? -9.512 4.537 -1.854 1.00 93.25 109 SER A N 1
ATOM 831 C CA . SER A 1 109 ? -9.520 4.202 -3.285 1.00 93.25 109 SER A CA 1
ATOM 832 C C . SER A 1 109 ? -8.923 5.307 -4.162 1.00 93.25 109 SER A C 1
ATOM 834 O O . SER A 1 109 ? -8.301 4.997 -5.175 1.00 93.25 109 SER A O 1
ATOM 836 N N . ALA A 1 110 ? -9.097 6.580 -3.799 1.00 94.25 110 ALA A N 1
ATOM 837 C CA . ALA A 1 110 ? -8.496 7.703 -4.513 1.00 94.25 110 ALA A CA 1
ATOM 838 C C . ALA A 1 110 ? -6.964 7.675 -4.409 1.00 94.25 110 ALA A C 1
ATOM 840 O O . ALA A 1 110 ? -6.284 7.837 -5.419 1.00 94.25 110 ALA A O 1
ATOM 841 N N . GLY A 1 111 ? -6.421 7.386 -3.221 1.00 94.50 111 GLY A N 1
ATOM 842 C CA . GLY A 1 111 ? -4.981 7.186 -3.036 1.00 94.50 111 GLY A CA 1
ATOM 843 C C . GLY A 1 111 ? -4.437 6.060 -3.918 1.00 94.50 111 GLY A C 1
ATOM 844 O O . GLY A 1 111 ? -3.454 6.255 -4.631 1.00 94.50 111 GLY A O 1
ATOM 845 N N . LEU A 1 112 ? -5.134 4.922 -3.962 1.00 94.88 112 LEU A N 1
ATOM 846 C CA . LEU A 1 112 ? -4.762 3.794 -4.819 1.00 94.88 112 LEU A CA 1
ATOM 847 C C . LEU A 1 112 ? -4.794 4.134 -6.315 1.00 94.88 112 LEU A C 1
ATOM 849 O O . LEU A 1 112 ? -3.921 3.686 -7.052 1.00 94.88 112 LEU A O 1
ATOM 853 N N . LEU A 1 113 ? -5.754 4.941 -6.779 1.00 96.81 113 LEU A N 1
ATOM 854 C CA . LEU A 1 113 ? -5.788 5.403 -8.173 1.00 96.81 113 LEU A CA 1
ATOM 855 C C . LEU A 1 113 ? -4.559 6.251 -8.522 1.00 96.81 113 LEU A C 1
ATOM 857 O O . LEU A 1 113 ? -3.990 6.090 -9.600 1.00 96.81 113 LEU A O 1
ATOM 861 N N . VAL A 1 114 ? -4.113 7.108 -7.601 1.00 97.00 114 VAL A N 1
ATOM 862 C CA . VAL A 1 114 ? -2.882 7.892 -7.778 1.00 97.00 114 VAL A CA 1
ATOM 863 C C . VAL A 1 114 ? -1.654 6.973 -7.818 1.00 97.00 114 VAL A C 1
ATOM 865 O O . VAL A 1 114 ? -0.789 7.156 -8.673 1.00 97.00 114 VAL A O 1
ATOM 868 N N . VAL A 1 115 ? -1.597 5.937 -6.972 1.00 96.75 115 VAL A N 1
ATOM 869 C CA . VAL A 1 115 ? -0.523 4.925 -7.023 1.00 96.75 115 VAL A CA 1
ATOM 870 C C . VAL A 1 115 ? -0.541 4.158 -8.352 1.00 96.75 115 VAL A C 1
ATOM 872 O O . VAL A 1 115 ? 0.516 3.935 -8.940 1.00 96.75 115 VAL A O 1
ATOM 875 N N . ALA A 1 116 ? -1.717 3.793 -8.870 1.00 97.06 116 ALA A N 1
ATOM 876 C CA . ALA A 1 116 ? -1.846 3.137 -10.173 1.00 97.06 116 ALA A CA 1
ATOM 877 C C . ALA A 1 116 ? -1.339 4.033 -11.317 1.00 97.06 116 ALA A C 1
ATOM 879 O O . ALA A 1 116 ? -0.629 3.559 -12.209 1.00 97.06 116 ALA A O 1
ATOM 880 N N . ALA A 1 117 ? -1.650 5.332 -11.269 1.00 96.75 117 ALA A N 1
ATOM 881 C CA . ALA A 1 117 ? -1.119 6.311 -12.214 1.00 96.75 117 ALA A CA 1
ATOM 882 C C . ALA A 1 117 ? 0.412 6.416 -12.115 1.00 96.75 117 ALA A C 1
ATOM 884 O O . ALA A 1 117 ? 1.084 6.358 -13.141 1.00 96.75 117 ALA A O 1
ATOM 885 N N . ALA A 1 118 ? 0.972 6.465 -10.900 1.00 96.19 118 ALA A N 1
ATOM 886 C CA . ALA A 1 118 ? 2.421 6.469 -10.688 1.00 96.19 118 ALA A CA 1
ATOM 887 C C . ALA A 1 118 ? 3.093 5.227 -11.300 1.00 96.19 118 ALA A C 1
ATOM 889 O O . ALA A 1 118 ? 4.044 5.353 -12.069 1.00 96.19 118 ALA A O 1
ATOM 890 N N . CYS A 1 119 ? 2.557 4.031 -11.033 1.00 96.31 119 CYS A N 1
ATOM 891 C CA . CYS A 1 119 ? 3.076 2.787 -11.610 1.00 96.31 119 CYS A CA 1
ATOM 892 C C . CYS A 1 119 ? 3.017 2.815 -13.144 1.00 96.31 119 CYS A C 1
ATOM 894 O O . CYS A 1 119 ? 3.966 2.404 -13.806 1.00 96.31 119 CYS A O 1
ATOM 896 N N . SER A 1 120 ? 1.933 3.348 -13.714 1.00 96.50 120 SER A N 1
ATOM 897 C CA . SER A 1 120 ? 1.772 3.488 -15.167 1.00 96.50 120 SER A CA 1
ATOM 898 C C . SER A 1 120 ? 2.807 4.446 -15.767 1.00 96.50 120 SER A C 1
ATOM 900 O O . SER A 1 120 ? 3.401 4.131 -16.797 1.00 96.50 120 SER A O 1
ATOM 902 N N . CYS A 1 121 ? 3.084 5.575 -15.104 1.00 94.94 121 CYS A N 1
ATOM 903 C CA . CYS A 1 121 ? 4.153 6.495 -15.497 1.00 94.94 121 CYS A CA 1
ATOM 904 C C . CYS A 1 121 ? 5.525 5.812 -15.471 1.00 94.94 121 CYS A C 1
ATOM 906 O O . CYS A 1 121 ? 6.292 5.966 -16.415 1.00 94.94 121 CYS A O 1
ATOM 908 N N . HIS A 1 122 ? 5.825 5.020 -14.438 1.00 94.06 122 HIS A N 1
ATOM 909 C CA . HIS A 1 122 ? 7.104 4.315 -14.356 1.00 94.06 122 HIS A CA 1
ATOM 910 C C . HIS A 1 122 ? 7.233 3.209 -15.413 1.00 94.06 122 HIS A C 1
ATOM 912 O O . HIS A 1 122 ? 8.304 3.019 -15.985 1.00 94.06 122 HIS A O 1
ATOM 918 N N . ILE A 1 123 ? 6.156 2.480 -15.715 1.00 94.69 123 ILE A N 1
ATOM 919 C CA . ILE A 1 123 ? 6.156 1.500 -16.811 1.00 94.69 123 ILE A CA 1
ATOM 920 C C . ILE A 1 123 ? 6.421 2.212 -18.143 1.00 94.69 123 ILE A C 1
ATOM 922 O O . ILE A 1 123 ? 7.267 1.763 -18.912 1.00 94.69 123 ILE A O 1
ATOM 926 N N . ALA A 1 124 ? 5.759 3.347 -18.393 1.00 93.69 124 ALA A N 1
ATOM 927 C CA . ALA A 1 124 ? 6.006 4.156 -19.584 1.00 93.69 124 ALA A CA 1
ATOM 928 C C . ALA A 1 124 ? 7.452 4.672 -19.641 1.00 93.69 124 ALA A C 1
ATOM 930 O O . ALA A 1 124 ? 8.059 4.624 -20.705 1.00 93.69 124 ALA A O 1
ATOM 931 N N . TYR A 1 125 ? 8.019 5.104 -18.509 1.00 92.31 125 TYR A N 1
ATOM 932 C CA . TYR A 1 125 ? 9.427 5.488 -18.400 1.00 92.31 125 TYR A CA 1
ATOM 933 C C . TYR A 1 125 ? 10.358 4.340 -18.808 1.00 92.31 125 TYR A C 1
ATOM 935 O O . TYR A 1 125 ? 11.172 4.530 -19.703 1.00 92.31 125 TYR A O 1
ATOM 943 N N . VAL A 1 126 ? 10.196 3.145 -18.231 1.00 92.56 126 VAL A N 1
ATOM 944 C CA . VAL A 1 126 ? 11.028 1.971 -18.556 1.00 92.56 126 VAL A CA 1
ATOM 945 C C . VAL A 1 126 ? 10.919 1.611 -20.038 1.00 92.56 126 VAL A C 1
ATOM 947 O O . VAL A 1 126 ? 11.930 1.367 -20.692 1.00 92.56 126 VAL A O 1
ATOM 950 N N . VAL A 1 127 ? 9.702 1.610 -20.590 1.00 91.81 127 VAL A N 1
ATOM 951 C CA . VAL A 1 127 ? 9.481 1.277 -22.003 1.00 91.81 127 VAL A CA 1
ATOM 952 C C . VAL A 1 127 ? 10.110 2.324 -22.924 1.00 91.81 127 VAL A C 1
ATOM 954 O O . VAL A 1 127 ? 10.802 1.964 -23.872 1.00 91.81 127 VAL A O 1
ATOM 957 N N . LEU A 1 128 ? 9.898 3.613 -22.654 1.00 90.38 128 LEU A N 1
ATOM 958 C CA . LEU A 1 128 ? 10.416 4.692 -23.495 1.00 90.38 128 LEU A CA 1
ATOM 959 C C . LEU A 1 128 ? 11.930 4.845 -23.387 1.00 90.38 128 LEU A C 1
ATOM 961 O O . LEU A 1 128 ? 12.559 5.112 -24.398 1.00 90.38 128 LEU A O 1
ATOM 965 N N . PHE A 1 129 ? 12.505 4.673 -22.199 1.00 88.31 129 PHE A N 1
ATOM 966 C CA . PHE A 1 129 ? 13.945 4.802 -21.990 1.00 88.31 129 PHE A CA 1
ATOM 967 C C . PHE A 1 129 ? 14.721 3.633 -22.609 1.00 88.31 129 PHE A C 1
ATOM 969 O O . PHE A 1 129 ? 15.814 3.821 -23.123 1.00 88.31 129 PHE A O 1
ATOM 976 N N . HIS A 1 130 ? 14.164 2.416 -22.578 1.00 86.75 130 HIS A N 1
ATOM 977 C CA . HIS A 1 130 ? 14.878 1.232 -23.061 1.00 86.75 130 HIS A CA 1
ATOM 978 C C . HIS A 1 130 ? 14.613 0.906 -24.541 1.00 86.75 130 HIS A C 1
ATOM 980 O O . HIS A 1 130 ? 15.494 0.393 -25.225 1.00 86.75 130 HIS A O 1
ATOM 986 N N . PHE A 1 131 ? 13.407 1.181 -25.056 1.00 87.19 131 PHE A N 1
ATOM 987 C CA . PHE A 1 131 ? 13.004 0.782 -26.416 1.00 87.19 131 PHE A CA 1
ATOM 988 C C . PHE A 1 131 ? 12.855 1.944 -27.405 1.00 87.19 131 PHE A C 1
ATOM 990 O O . PHE A 1 131 ? 12.582 1.704 -28.581 1.00 87.19 131 PHE A O 1
ATOM 997 N N . SER A 1 132 ? 13.003 3.195 -26.966 1.00 86.50 132 SER A N 1
ATOM 998 C CA . SER A 1 132 ? 12.841 4.378 -27.815 1.00 86.50 132 SER A CA 1
ATOM 999 C C . SER A 1 132 ? 14.018 5.337 -27.627 1.00 86.50 132 SER A C 1
ATOM 1001 O O . SER A 1 132 ? 14.523 5.462 -26.521 1.00 86.50 132 SER A O 1
ATOM 1003 N N . PRO A 1 133 ? 14.433 6.092 -28.659 1.00 87.75 133 PRO A N 1
ATOM 1004 C CA . PRO A 1 133 ? 15.502 7.090 -28.543 1.00 87.75 133 PRO A CA 1
ATOM 1005 C C . PRO A 1 133 ? 15.048 8.385 -27.832 1.00 87.75 133 PRO A C 1
ATOM 1007 O O . PRO A 1 133 ? 15.538 9.472 -28.132 1.00 87.75 133 PRO A O 1
ATOM 1010 N N . TRP A 1 134 ? 14.030 8.323 -26.967 1.00 89.56 134 TRP A N 1
ATOM 1011 C CA . TRP A 1 134 ? 13.342 9.494 -26.400 1.00 89.56 134 TRP A CA 1
ATOM 1012 C C . TRP A 1 134 ? 13.700 9.722 -24.928 1.00 89.56 134 TRP A C 1
ATOM 1014 O O . TRP A 1 134 ? 12.830 10.016 -24.106 1.00 89.56 134 TRP A O 1
ATOM 1024 N N . ASP A 1 135 ? 14.984 9.625 -24.596 1.00 85.69 135 ASP A N 1
ATOM 1025 C CA . ASP A 1 135 ? 15.479 9.617 -23.213 1.00 85.69 135 ASP A CA 1
ATOM 1026 C C . ASP A 1 135 ? 15.058 10.858 -22.421 1.00 85.69 135 ASP A C 1
ATOM 1028 O O . ASP A 1 135 ? 14.591 10.749 -21.289 1.00 85.69 135 ASP A O 1
ATOM 1032 N N . ALA A 1 136 ? 15.137 12.045 -23.032 1.00 87.94 136 ALA A N 1
ATOM 1033 C CA . ALA A 1 136 ? 14.746 13.298 -22.384 1.00 87.94 136 ALA A CA 1
ATOM 1034 C C . ALA A 1 136 ? 13.249 13.330 -22.026 1.00 87.94 136 ALA A C 1
ATOM 1036 O O . ALA A 1 136 ? 12.859 13.809 -20.959 1.00 87.94 136 ALA A O 1
ATOM 1037 N N . PHE A 1 137 ? 12.397 12.791 -22.902 1.00 89.06 137 PHE A N 1
ATOM 1038 C CA . PHE A 1 137 ? 10.962 12.691 -22.646 1.00 89.06 137 PHE A CA 1
ATOM 1039 C C . PHE A 1 137 ? 10.658 11.611 -21.601 1.00 89.06 137 PHE A C 1
ATOM 1041 O O . PHE A 1 137 ? 9.843 11.831 -20.706 1.00 89.06 137 PHE A O 1
ATOM 1048 N N . ALA A 1 138 ? 11.361 10.477 -21.658 1.00 88.25 138 ALA A N 1
ATOM 1049 C CA . ALA A 1 138 ? 11.253 9.413 -20.668 1.00 88.25 138 ALA A CA 1
ATOM 1050 C C . ALA A 1 138 ? 11.633 9.918 -19.264 1.00 88.25 138 ALA A C 1
ATOM 1052 O O . ALA A 1 138 ? 10.870 9.720 -18.321 1.00 88.25 138 ALA A O 1
ATOM 1053 N N . GLN A 1 139 ? 12.745 10.648 -19.126 1.00 87.62 139 GLN A N 1
ATOM 1054 C CA . GLN A 1 139 ? 13.166 11.268 -17.862 1.00 87.62 139 GLN A CA 1
ATOM 1055 C C . GLN A 1 139 ? 12.144 12.283 -17.341 1.00 87.62 139 GLN A C 1
ATOM 1057 O O . GLN A 1 139 ? 11.878 12.330 -16.139 1.00 87.62 139 GLN A O 1
ATOM 1062 N N . ALA A 1 140 ? 11.518 13.064 -18.230 1.00 90.12 140 ALA A N 1
ATOM 1063 C CA . ALA A 1 140 ? 10.448 13.972 -17.835 1.00 90.12 140 ALA A CA 1
ATOM 1064 C C . ALA A 1 140 ? 9.273 13.206 -17.204 1.00 90.12 140 ALA A C 1
ATOM 1066 O O . ALA A 1 140 ? 8.804 13.603 -16.138 1.00 90.12 140 ALA A O 1
ATOM 1067 N N . ILE A 1 141 ? 8.844 12.081 -17.791 1.00 89.44 141 ILE A N 1
ATOM 1068 C CA . ILE A 1 141 ? 7.807 11.207 -17.212 1.00 89.44 141 ILE A CA 1
ATOM 1069 C C . ILE A 1 141 ? 8.281 10.595 -15.888 1.00 89.44 141 ILE A C 1
ATOM 1071 O O . ILE A 1 141 ? 7.541 10.623 -14.903 1.00 89.44 141 ILE A O 1
ATOM 1075 N N . GLY A 1 142 ? 9.516 10.089 -15.848 1.00 85.06 142 GLY A N 1
ATOM 1076 C CA . GLY A 1 142 ? 10.131 9.510 -14.653 1.00 85.06 142 GLY A CA 1
ATOM 1077 C C . GLY A 1 142 ? 10.151 10.485 -13.474 1.00 85.06 142 GLY A C 1
ATOM 1078 O O . GLY A 1 142 ? 9.800 10.110 -12.363 1.00 85.06 142 GLY A O 1
ATOM 1079 N N . SER A 1 143 ? 10.414 11.774 -13.711 1.00 89.00 143 SER A N 1
ATOM 1080 C CA . SER A 1 143 ? 10.434 12.793 -12.648 1.00 89.00 143 SER A CA 1
ATOM 1081 C C . SER A 1 143 ? 9.089 12.993 -11.926 1.00 89.00 143 SER A C 1
ATOM 1083 O O . SER A 1 143 ? 9.046 13.478 -10.790 1.00 89.00 143 SER A O 1
ATOM 1085 N N . TRP A 1 144 ? 7.974 12.612 -12.562 1.00 92.50 144 TRP A N 1
ATOM 1086 C CA 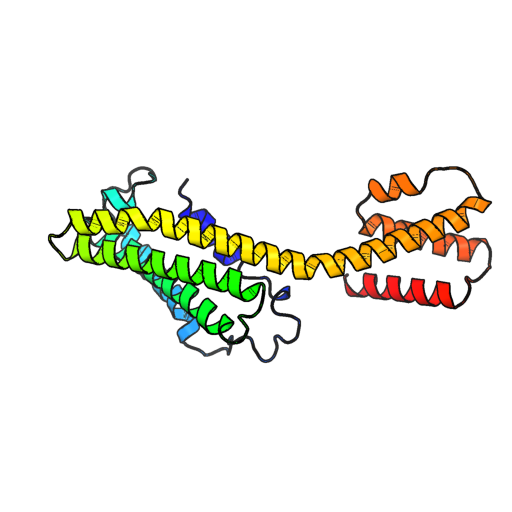. TRP A 1 144 ? 6.645 12.652 -11.950 1.00 92.50 144 TRP A CA 1
ATOM 1087 C C . TRP A 1 144 ? 6.335 11.421 -11.102 1.00 92.50 144 TRP A C 1
ATOM 1089 O O . TRP A 1 144 ? 5.466 11.512 -10.230 1.00 92.50 144 TRP A O 1
ATOM 1099 N N . PHE A 1 145 ? 7.030 10.299 -11.324 1.00 91.31 145 PHE A N 1
ATOM 1100 C CA . PHE A 1 145 ? 6.787 9.044 -10.615 1.00 91.31 145 PHE A CA 1
ATOM 1101 C C . PHE A 1 145 ? 6.855 9.238 -9.103 1.00 91.31 145 PHE A C 1
ATOM 1103 O O . PHE A 1 145 ? 5.859 8.981 -8.434 1.00 91.31 145 PHE A O 1
ATOM 1110 N N . ASP A 1 146 ? 7.967 9.755 -8.572 1.00 88.56 146 ASP A N 1
ATOM 1111 C CA . ASP A 1 146 ? 8.149 9.902 -7.124 1.00 88.56 146 ASP A CA 1
ATOM 1112 C C . ASP A 1 146 ? 7.058 10.776 -6.508 1.00 88.56 146 ASP A C 1
ATOM 1114 O O . ASP A 1 146 ? 6.466 10.433 -5.484 1.00 88.56 146 ASP A O 1
ATOM 1118 N N . ARG A 1 147 ? 6.726 11.892 -7.168 1.00 93.88 147 ARG A N 1
ATOM 1119 C CA . ARG A 1 147 ? 5.698 12.824 -6.690 1.00 93.88 147 AR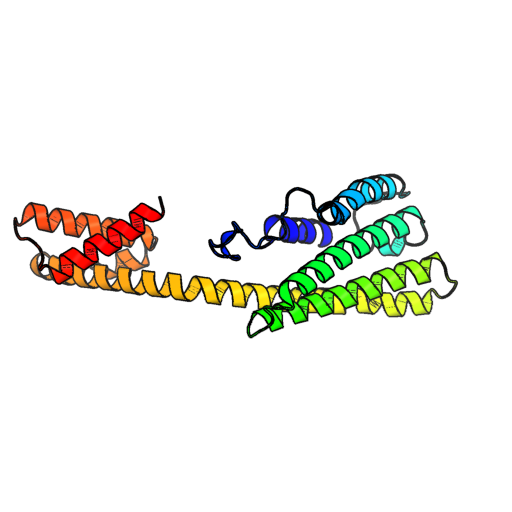G A CA 1
ATOM 1120 C C . ARG A 1 147 ? 4.339 12.144 -6.601 1.00 93.88 147 ARG A C 1
ATOM 1122 O O . ARG A 1 147 ? 3.677 12.244 -5.571 1.00 93.88 147 ARG A O 1
ATOM 1129 N N . LEU A 1 148 ? 3.931 11.446 -7.662 1.00 94.00 148 LEU A N 1
ATOM 1130 C CA . LEU A 1 148 ? 2.663 10.720 -7.692 1.00 94.00 148 LEU A CA 1
ATOM 1131 C C . LEU A 1 148 ? 2.673 9.552 -6.704 1.00 94.00 148 LEU A C 1
ATOM 1133 O O . LEU A 1 148 ? 1.696 9.347 -5.992 1.00 94.00 148 LEU A O 1
ATOM 1137 N N . PHE A 1 149 ? 3.777 8.818 -6.616 1.00 91.94 149 PHE A N 1
ATOM 1138 C CA . PHE A 1 149 ? 3.899 7.650 -5.760 1.00 91.94 149 PHE A CA 1
ATOM 1139 C C . PHE A 1 149 ? 3.802 8.025 -4.279 1.00 91.94 149 PHE A C 1
ATOM 1141 O O . PHE A 1 149 ? 2.953 7.486 -3.570 1.00 91.94 149 PHE A O 1
ATOM 1148 N N . TYR A 1 150 ? 4.587 9.002 -3.813 1.00 92.94 150 TYR A N 1
ATOM 1149 C CA . TYR A 1 150 ? 4.539 9.456 -2.420 1.00 92.94 150 TYR A CA 1
ATOM 1150 C C . TYR A 1 150 ? 3.226 10.158 -2.076 1.00 92.94 150 TYR A C 1
ATOM 1152 O O . TYR A 1 150 ? 2.702 9.962 -0.976 1.00 92.94 150 TYR A O 1
ATOM 1160 N N . LEU A 1 151 ? 2.651 10.928 -3.004 1.00 95.94 151 LEU A N 1
ATOM 1161 C CA . LEU A 1 151 ? 1.327 11.520 -2.816 1.00 95.94 151 LEU A CA 1
ATOM 1162 C C . LEU A 1 151 ? 0.256 10.430 -2.676 1.00 95.94 151 LEU A C 1
ATOM 1164 O O . LEU A 1 151 ? -0.518 10.442 -1.720 1.00 95.94 151 LEU A O 1
ATOM 1168 N N . GLY A 1 152 ? 0.244 9.459 -3.591 1.00 94.75 152 GLY A N 1
ATOM 1169 C CA . GLY A 1 152 ? -0.684 8.333 -3.577 1.00 94.75 152 GLY A CA 1
ATOM 1170 C C . GLY A 1 152 ? -0.548 7.486 -2.315 1.00 94.75 152 GLY A C 1
ATOM 1171 O O . GLY A 1 152 ? -1.556 7.171 -1.680 1.00 94.75 152 GLY A O 1
ATOM 1172 N N . LEU A 1 153 ? 0.683 7.183 -1.889 1.00 93.31 153 LEU A N 1
ATOM 1173 C CA . LEU A 1 153 ? 0.954 6.482 -0.633 1.00 93.31 153 LEU A CA 1
ATOM 1174 C C . LEU A 1 153 ? 0.461 7.267 0.581 1.00 93.31 153 LEU A C 1
ATOM 1176 O O . LEU A 1 153 ? -0.188 6.686 1.444 1.00 93.31 153 LEU A O 1
ATOM 1180 N N . SER A 1 154 ? 0.703 8.578 0.634 1.00 94.88 154 SER A N 1
ATOM 1181 C CA . SER A 1 154 ? 0.268 9.423 1.753 1.00 94.88 154 SER A CA 1
ATOM 1182 C C . SER A 1 154 ? -1.257 9.459 1.872 1.00 94.88 154 SER A C 1
ATOM 1184 O O . SER A 1 154 ? -1.804 9.286 2.961 1.00 94.88 154 SER A O 1
ATOM 1186 N N . VAL A 1 155 ? -1.963 9.616 0.745 1.00 94.75 155 VAL A N 1
ATOM 1187 C CA . VAL A 1 155 ? -3.434 9.590 0.706 1.00 94.75 155 VAL A CA 1
ATOM 1188 C C . VAL A 1 155 ? -3.968 8.207 1.087 1.00 94.75 155 VAL A C 1
ATOM 1190 O O . VAL A 1 155 ? -4.919 8.106 1.861 1.00 94.75 155 VAL A O 1
ATOM 1193 N N . THR A 1 156 ? -3.338 7.136 0.597 1.00 93.56 156 THR A N 1
ATOM 1194 C CA . THR A 1 156 ? -3.718 5.752 0.925 1.00 93.56 156 THR A CA 1
ATOM 1195 C C . THR 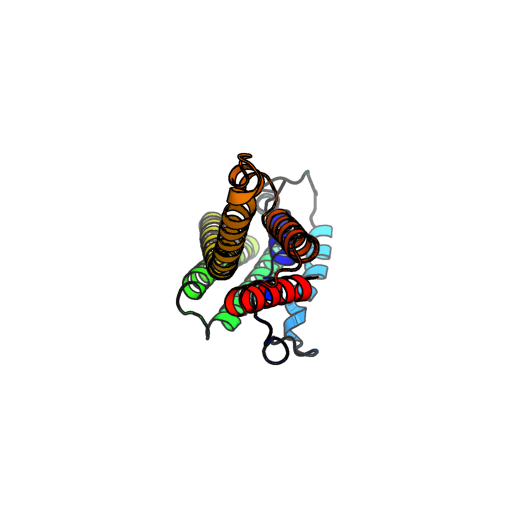A 1 156 ? -3.513 5.464 2.414 1.00 93.56 156 THR A C 1
ATOM 1197 O O . THR A 1 156 ? -4.415 4.933 3.060 1.00 93.56 156 THR A O 1
ATOM 1200 N N . ALA A 1 157 ? -2.378 5.874 2.985 1.00 93.00 157 ALA A N 1
ATOM 1201 C CA . ALA A 1 157 ? -2.061 5.720 4.402 1.00 93.00 157 ALA A CA 1
ATOM 1202 C C . ALA A 1 157 ? -3.026 6.516 5.291 1.00 93.00 157 ALA A C 1
ATOM 1204 O O . ALA A 1 157 ? -3.545 5.982 6.269 1.00 93.00 157 ALA A O 1
ATOM 1205 N N . ALA A 1 158 ? -3.344 7.760 4.920 1.00 92.56 158 ALA A N 1
ATOM 1206 C CA . ALA A 1 158 ? -4.346 8.558 5.619 1.00 92.56 158 ALA A CA 1
ATOM 1207 C C . ALA A 1 158 ? -5.740 7.911 5.545 1.00 92.56 158 ALA A C 1
ATOM 1209 O O . ALA A 1 158 ? -6.428 7.808 6.559 1.00 92.56 158 ALA A O 1
ATOM 1210 N N . GLY A 1 159 ? -6.149 7.422 4.369 1.00 90.94 159 GLY A N 1
ATOM 1211 C CA . GLY A 1 159 ? -7.409 6.698 4.190 1.00 90.94 159 GLY A CA 1
ATOM 1212 C C . GLY A 1 159 ? -7.480 5.432 5.046 1.00 90.94 159 GLY A C 1
ATOM 1213 O O . GLY A 1 159 ? -8.490 5.185 5.707 1.00 90.94 159 GLY A O 1
ATOM 1214 N N . TRP A 1 160 ? -6.390 4.665 5.099 1.00 90.12 160 TRP A N 1
ATOM 1215 C CA . TRP A 1 160 ? -6.274 3.483 5.950 1.00 90.12 160 TRP A CA 1
ATOM 1216 C C . TRP A 1 160 ? -6.357 3.839 7.434 1.00 90.12 160 TRP A C 1
ATOM 1218 O O . TRP A 1 160 ? -7.119 3.214 8.167 1.00 90.12 160 TRP A O 1
ATOM 1228 N N . LEU A 1 161 ? -5.651 4.885 7.868 1.00 89.31 161 LEU A N 1
ATOM 1229 C CA . LEU A 1 161 ? -5.679 5.361 9.246 1.00 89.31 161 LEU A CA 1
ATOM 1230 C C . LEU A 1 161 ? -7.095 5.797 9.649 1.00 89.31 161 LEU A C 1
ATOM 1232 O O . LEU A 1 161 ? -7.588 5.396 10.699 1.00 89.31 161 LEU A O 1
ATOM 1236 N N . ILE A 1 162 ? -7.800 6.541 8.792 1.00 89.88 162 ILE A N 1
ATOM 1237 C CA . ILE A 1 162 ? -9.199 6.933 9.028 1.00 89.88 162 ILE A CA 1
ATOM 1238 C C . ILE A 1 162 ? -10.093 5.696 9.158 1.00 89.88 162 ILE A C 1
ATOM 1240 O O . ILE A 1 162 ? -10.898 5.616 10.087 1.00 89.88 162 ILE A O 1
ATOM 1244 N N . LEU A 1 163 ? -9.950 4.714 8.262 1.00 86.50 163 LEU A N 1
ATOM 1245 C CA . LEU A 1 163 ? -10.698 3.457 8.334 1.00 86.50 163 LEU A CA 1
ATOM 1246 C C . LEU A 1 163 ? -10.406 2.708 9.637 1.00 86.50 163 LEU A C 1
ATOM 1248 O O . LEU A 1 163 ? -11.336 2.257 10.308 1.00 86.50 163 LEU A O 1
ATOM 1252 N N . PHE A 1 164 ? -9.137 2.624 10.022 1.00 85.69 164 PHE A N 1
ATOM 1253 C CA . PHE A 1 164 ? -8.698 1.971 11.244 1.00 85.69 164 PHE A CA 1
ATOM 1254 C C . PHE A 1 164 ? -9.276 2.658 12.487 1.00 85.69 164 PHE A C 1
ATOM 1256 O O . PHE A 1 164 ? -9.959 2.010 13.283 1.00 85.69 164 PHE A O 1
ATOM 1263 N N . LEU A 1 165 ? -9.105 3.978 12.618 1.00 85.44 165 LEU A N 1
ATOM 1264 C CA . LEU A 1 165 ? -9.673 4.740 13.729 1.00 85.44 165 LEU A CA 1
ATOM 1265 C C . LEU A 1 165 ? -11.198 4.655 13.753 1.00 85.44 165 LEU A C 1
ATOM 1267 O O . LEU A 1 165 ? -11.765 4.461 14.821 1.00 85.44 165 LEU A O 1
ATOM 1271 N N . SER A 1 166 ? -11.879 4.729 12.607 1.00 83.25 166 SER A N 1
ATOM 1272 C CA . SER A 1 166 ? -13.347 4.655 12.567 1.00 83.25 166 SER A CA 1
ATOM 1273 C C . SER A 1 166 ? -13.899 3.344 13.139 1.00 83.25 166 SER A C 1
ATOM 1275 O O . SER A 1 166 ? -14.990 3.335 13.704 1.00 83.25 166 SER A O 1
ATOM 1277 N N . LYS A 1 167 ? -13.132 2.249 13.048 1.00 82.31 167 LYS A N 1
ATOM 1278 C CA . LYS A 1 167 ? -13.495 0.942 13.612 1.00 82.31 167 LYS A CA 1
ATOM 1279 C C . LYS A 1 167 ? -13.049 0.774 15.060 1.00 82.31 167 LYS A C 1
ATOM 1281 O O . LYS A 1 167 ? -13.784 0.196 15.857 1.00 82.31 167 LYS A O 1
ATOM 1286 N N . GLN A 1 168 ? -11.871 1.284 15.413 1.00 81.12 168 GLN A N 1
ATOM 1287 C CA . GLN A 1 168 ? -11.317 1.131 16.760 1.00 81.12 168 GLN A CA 1
ATOM 1288 C C . GLN A 1 168 ? -11.921 2.115 17.767 1.00 81.12 168 GLN A C 1
ATOM 1290 O O . GLN A 1 168 ? -12.189 1.734 18.903 1.00 81.12 168 GLN A O 1
ATOM 1295 N N . LEU A 1 169 ? -12.201 3.358 17.365 1.00 82.56 169 LEU A N 1
ATOM 1296 C CA . LEU A 1 169 ? -12.772 4.393 18.233 1.00 82.56 169 LEU A CA 1
ATOM 1297 C C . LEU A 1 169 ? -14.094 3.991 18.905 1.00 82.56 169 LEU A C 1
ATOM 1299 O O . LEU A 1 169 ? -14.198 4.195 20.112 1.00 82.56 169 LEU A O 1
ATOM 1303 N N . PRO A 1 170 ? -15.106 3.420 18.220 1.00 80.31 170 PRO A N 1
ATOM 1304 C CA . PRO A 1 170 ? -16.329 2.997 18.897 1.00 80.31 170 PRO A CA 1
ATOM 1305 C C . PRO A 1 170 ? -16.075 1.859 19.895 1.00 80.31 170 PRO A C 1
ATOM 1307 O O . PRO A 1 170 ? -16.647 1.880 20.985 1.00 80.31 170 PRO A O 1
ATOM 1310 N N . LYS A 1 171 ? -15.176 0.915 19.576 1.00 80.50 171 LYS A N 1
ATOM 1311 C CA . LYS A 1 171 ? -14.791 -0.170 20.494 1.00 80.50 171 LYS A CA 1
ATOM 1312 C C . LYS A 1 171 ? -14.087 0.384 21.737 1.00 80.50 171 LYS A C 1
ATOM 1314 O O . LYS A 1 171 ? -14.484 0.060 22.852 1.00 80.50 171 LYS A O 1
ATOM 1319 N N . LEU A 1 172 ? -13.111 1.272 21.548 1.00 78.00 172 LEU A N 1
ATOM 1320 C CA . LEU A 1 172 ? -12.395 1.956 22.629 1.00 78.00 172 LEU A CA 1
ATOM 1321 C C . LEU A 1 172 ? -13.331 2.821 23.477 1.00 78.00 172 LEU A C 1
ATOM 1323 O O . LEU A 1 172 ? -13.246 2.802 24.700 1.00 78.00 172 LEU A O 1
ATOM 1327 N N . ARG A 1 173 ? -14.262 3.546 22.848 1.00 81.44 173 ARG A N 1
ATOM 1328 C CA . ARG A 1 173 ? -15.243 4.384 23.545 1.00 81.44 173 ARG A CA 1
ATOM 1329 C C . ARG A 1 173 ? -16.151 3.554 24.449 1.00 81.44 173 ARG A C 1
ATOM 1331 O O . ARG A 1 173 ? -16.385 3.960 25.583 1.00 81.44 173 ARG A O 1
ATOM 1338 N N . LEU A 1 174 ? -16.652 2.414 23.969 1.00 80.88 174 LEU A N 1
ATOM 1339 C CA . LEU A 1 174 ? -17.464 1.501 24.782 1.00 80.88 174 LEU A CA 1
ATOM 1340 C C . LEU A 1 174 ? -16.670 0.972 25.982 1.00 80.88 174 LEU A C 1
ATOM 1342 O O . LEU A 1 174 ? -17.158 1.029 27.107 1.00 80.88 174 LEU A O 1
ATOM 1346 N N . TRP A 1 175 ? -15.422 0.558 25.758 1.00 76.81 175 TRP A N 1
ATOM 1347 C CA . TRP A 1 175 ? -14.522 0.111 26.823 1.00 76.81 175 TRP A CA 1
ATOM 1348 C C . TRP A 1 175 ? -14.231 1.195 27.860 1.00 76.81 175 TRP A C 1
ATOM 1350 O O . TRP A 1 175 ? -14.263 0.934 29.058 1.00 76.81 175 TRP A O 1
ATOM 1360 N N . MET A 1 176 ? -13.996 2.427 27.415 1.00 78.94 176 MET A N 1
ATOM 1361 C CA . MET A 1 176 ? -13.745 3.554 28.308 1.00 78.94 176 MET A CA 1
ATOM 1362 C C . MET A 1 176 ? -14.974 3.878 29.168 1.00 78.94 176 MET A C 1
ATOM 1364 O O . MET A 1 176 ? -14.825 4.197 30.344 1.00 78.94 176 MET A O 1
ATOM 1368 N N . ILE A 1 177 ? -16.187 3.758 28.612 1.00 84.12 177 ILE A N 1
ATOM 1369 C CA . ILE A 1 177 ? -17.439 3.920 29.367 1.00 84.12 177 ILE A CA 1
ATOM 1370 C C . ILE A 1 177 ? -17.575 2.823 30.430 1.00 84.12 177 ILE A C 1
ATOM 1372 O O . ILE A 1 177 ? -17.904 3.138 31.574 1.00 84.12 177 ILE A O 1
ATOM 1376 N N . ASP A 1 178 ? -17.306 1.562 30.081 1.00 80.69 178 ASP A N 1
ATOM 1377 C CA . ASP A 1 178 ? -17.386 0.438 31.022 1.00 80.69 178 ASP A CA 1
ATOM 1378 C C . ASP A 1 178 ? -16.320 0.564 32.134 1.00 80.69 178 ASP A C 1
ATOM 1380 O O . ASP A 1 178 ? -16.641 0.417 33.316 1.00 80.69 178 ASP A O 1
ATOM 1384 N N . ALA A 1 179 ? -15.089 0.964 31.796 1.00 78.62 179 ALA A N 1
ATOM 1385 C CA . ALA A 1 179 ? -14.022 1.230 32.763 1.00 78.62 179 ALA A CA 1
ATOM 1386 C C . ALA A 1 179 ? -14.353 2.404 33.703 1.00 78.62 179 ALA A C 1
ATOM 1388 O O . ALA A 1 179 ? -14.206 2.289 34.923 1.00 78.62 179 ALA A O 1
ATOM 1389 N N . LEU A 1 180 ? -14.857 3.525 33.171 1.00 81.62 180 LEU A N 1
ATOM 1390 C CA . LEU A 1 180 ? -15.299 4.669 33.979 1.00 81.62 180 LEU A CA 1
ATOM 1391 C C . LEU A 1 180 ? -16.452 4.288 34.913 1.00 81.62 180 LEU A C 1
ATOM 1393 O O . LEU A 1 180 ? -16.459 4.693 36.076 1.00 81.62 180 LEU A O 1
ATOM 1397 N N . TRP A 1 181 ? -17.404 3.486 34.431 1.00 84.94 181 TRP A N 1
ATOM 1398 C CA . TRP A 1 181 ? -18.528 3.020 35.238 1.00 84.94 181 TRP A CA 1
ATOM 1399 C C . TRP A 1 181 ? -18.072 2.110 36.388 1.00 84.94 181 TRP A C 1
ATOM 1401 O O . TRP A 1 181 ? -18.471 2.337 37.531 1.00 84.94 181 TRP A O 1
ATOM 1411 N N . LEU A 1 182 ? -17.180 1.148 36.126 1.00 79.56 182 LEU A N 1
ATOM 1412 C CA . LEU A 1 182 ? -16.586 0.295 37.165 1.00 79.56 182 LEU A CA 1
ATOM 1413 C C . LEU A 1 182 ? -15.786 1.105 38.188 1.00 79.56 182 LEU A C 1
ATOM 1415 O O . LEU A 1 182 ? -15.867 0.848 39.389 1.00 79.56 182 LEU A O 1
ATOM 1419 N N . THR A 1 183 ? -15.064 2.126 37.731 1.00 77.88 183 THR A N 1
ATOM 1420 C CA . THR A 1 183 ? -14.318 3.032 38.614 1.00 77.88 183 THR A CA 1
ATOM 1421 C C . THR A 1 183 ? -15.259 3.817 39.519 1.00 77.88 183 THR A C 1
ATOM 1423 O O . THR A 1 183 ? -15.024 3.907 40.723 1.00 77.88 183 THR A O 1
ATOM 1426 N N . ALA A 1 184 ? -16.354 4.348 38.970 1.00 82.69 184 ALA A N 1
ATOM 1427 C CA . ALA A 1 184 ? -17.372 5.049 39.745 1.00 82.69 184 ALA A CA 1
ATOM 1428 C C . ALA A 1 184 ? -18.035 4.124 40.780 1.00 82.69 184 ALA A C 1
ATOM 1430 O O . ALA A 1 184 ? -18.237 4.528 41.927 1.00 82.69 184 ALA A O 1
ATOM 1431 N N . LEU A 1 185 ? -18.318 2.872 40.405 1.00 79.56 185 LEU A N 1
ATOM 1432 C CA . LEU A 1 185 ? -18.864 1.863 41.313 1.00 79.56 185 LEU A CA 1
ATOM 1433 C C . LEU A 1 185 ? -17.873 1.536 42.439 1.00 79.56 185 LEU A C 1
ATOM 1435 O O . LEU A 1 185 ? -18.249 1.544 43.608 1.00 79.56 185 LEU A O 1
ATOM 1439 N N . ARG A 1 186 ? -16.590 1.351 42.107 1.00 74.75 186 ARG A N 1
ATOM 1440 C CA . ARG A 1 186 ? -15.509 1.138 43.078 1.00 74.75 186 ARG A CA 1
ATOM 1441 C C . ARG A 1 186 ? -15.368 2.314 44.042 1.00 74.75 186 ARG A C 1
ATOM 1443 O O . ARG A 1 186 ? -15.206 2.088 45.236 1.00 74.75 186 ARG A O 1
ATOM 1450 N N . ILE A 1 187 ? -15.457 3.554 43.554 1.00 75.62 187 ILE A N 1
ATOM 1451 C CA . ILE A 1 187 ? -15.437 4.754 44.404 1.00 75.62 187 ILE A CA 1
ATOM 1452 C C . ILE A 1 187 ? -16.640 4.756 45.351 1.00 75.62 187 ILE A C 1
ATOM 1454 O O . ILE A 1 187 ? -16.449 5.002 46.535 1.00 75.62 187 ILE A O 1
ATOM 1458 N N . ARG A 1 188 ? -17.853 4.439 44.874 1.00 78.31 188 ARG A N 1
ATOM 1459 C CA . ARG A 1 188 ? -19.042 4.331 45.739 1.00 78.31 188 ARG A CA 1
ATOM 1460 C C . ARG A 1 188 ? -18.873 3.276 46.831 1.00 78.31 188 ARG A C 1
ATOM 1462 O O . ARG A 1 188 ? -19.174 3.557 47.979 1.00 78.31 188 ARG A O 1
ATOM 1469 N N . VAL A 1 189 ? -18.373 2.095 46.477 1.00 72.75 189 VAL A N 1
ATOM 1470 C CA . VAL A 1 189 ? -18.171 0.979 47.415 1.00 72.75 189 VAL A CA 1
ATOM 1471 C C . VAL A 1 189 ? -17.066 1.288 48.437 1.00 72.75 189 VAL A C 1
ATOM 1473 O O . VAL A 1 189 ? -17.197 0.951 49.611 1.00 72.75 189 VAL A O 1
ATOM 1476 N N . ASN A 1 190 ? -15.986 1.958 48.019 1.00 68.44 190 ASN A N 1
ATOM 1477 C CA . ASN A 1 190 ? -14.879 2.335 48.907 1.00 68.44 190 ASN A CA 1
ATOM 1478 C C . ASN A 1 190 ? -15.100 3.646 49.674 1.00 68.44 190 ASN A C 1
ATOM 1480 O O . ASN A 1 190 ? -14.379 3.886 50.645 1.00 68.44 190 ASN A O 1
ATOM 1484 N N . ALA A 1 191 ? -16.073 4.478 49.287 1.00 61.59 191 ALA A N 1
ATOM 1485 C CA . ALA A 1 191 ? -16.448 5.677 50.039 1.00 61.59 191 ALA A CA 1
ATOM 1486 C C . ALA A 1 191 ? -16.838 5.338 51.490 1.00 61.59 191 ALA A C 1
ATOM 1488 O O . ALA A 1 191 ? -16.585 6.143 52.383 1.00 61.59 191 ALA A O 1
ATOM 1489 N N . ASP A 1 192 ? -17.328 4.117 51.726 1.00 56.72 192 ASP A N 1
ATOM 1490 C CA . ASP A 1 192 ? -17.643 3.598 53.059 1.00 56.72 192 ASP A CA 1
ATOM 1491 C C . ASP A 1 192 ? -16.422 3.069 53.840 1.00 56.72 192 ASP A C 1
ATOM 1493 O O . ASP A 1 192 ? -16.552 2.772 55.026 1.00 56.72 192 ASP A O 1
ATOM 1497 N N . ARG A 1 193 ? -15.228 2.925 53.229 1.00 54.19 193 ARG A N 1
ATOM 1498 C CA . ARG A 1 193 ? -14.108 2.185 53.854 1.00 54.19 193 ARG A CA 1
ATOM 1499 C C . ARG A 1 193 ? -12.731 2.856 53.896 1.00 54.19 193 ARG A C 1
ATOM 1501 O O . ARG A 1 193 ? -11.932 2.406 54.709 1.00 54.19 193 ARG A O 1
ATOM 1508 N N . SER A 1 194 ? -12.410 3.889 53.103 1.00 51.62 194 SER A N 1
ATOM 1509 C CA . SER A 1 194 ? -11.300 4.856 53.348 1.00 51.62 194 SER A CA 1
ATOM 1510 C C . SER A 1 194 ? -10.905 5.680 52.108 1.00 51.62 194 SER A C 1
ATOM 1512 O O . SER A 1 194 ? -11.159 5.330 50.960 1.00 51.62 194 SER A O 1
ATOM 1514 N N . ARG A 1 195 ? -10.238 6.809 52.384 1.00 50.66 195 ARG A N 1
ATOM 1515 C CA . ARG A 1 195 ? -9.959 7.982 51.536 1.00 50.66 195 ARG A CA 1
ATOM 1516 C C . ARG A 1 195 ? -8.711 7.855 50.636 1.00 50.66 195 ARG A C 1
ATOM 1518 O O . ARG A 1 195 ? -7.922 8.795 50.579 1.00 50.66 195 ARG A O 1
ATOM 1525 N N . VAL A 1 196 ? -8.482 6.724 49.962 1.00 54.62 196 VAL A N 1
ATOM 1526 C CA . VAL A 1 196 ? -7.293 6.552 49.090 1.00 54.62 196 VAL A CA 1
ATOM 1527 C C . VAL A 1 196 ? -7.688 6.511 47.613 1.00 54.62 196 VAL A C 1
ATOM 1529 O O . VAL A 1 196 ? -8.555 5.738 47.227 1.00 54.62 196 VAL A O 1
ATOM 1532 N N . SER A 1 197 ? -7.046 7.385 46.826 1.00 61.03 197 SER A N 1
ATOM 1533 C CA . SER A 1 197 ? -7.344 7.812 45.446 1.00 61.03 197 SER A CA 1
ATOM 1534 C C . SER A 1 197 ? -7.430 6.672 44.408 1.00 61.03 197 SER A C 1
ATOM 1536 O O . SER A 1 197 ? -6.417 6.317 43.807 1.00 61.03 197 SER A O 1
ATOM 1538 N N . PRO A 1 198 ? -8.633 6.143 44.104 1.00 58.12 198 PRO A N 1
ATOM 1539 C CA . PRO A 1 198 ? -8.817 5.027 43.167 1.00 58.12 198 PRO A CA 1
ATOM 1540 C C . PRO A 1 198 ? -8.702 5.468 41.703 1.00 58.12 198 PRO A C 1
ATOM 1542 O O . PRO A 1 198 ? -8.474 4.653 40.815 1.00 58.12 198 PRO A O 1
ATOM 1545 N N . ALA A 1 199 ? -8.882 6.767 41.449 1.00 59.25 199 ALA A N 1
ATOM 1546 C CA . ALA A 1 199 ? -8.878 7.332 40.109 1.00 59.25 199 ALA A CA 1
ATOM 1547 C C . ALA A 1 199 ? -7.467 7.387 39.507 1.00 59.25 199 ALA A C 1
ATOM 1549 O O . ALA A 1 199 ? -7.321 7.204 38.306 1.00 59.25 199 ALA A O 1
ATOM 1550 N N . ARG A 1 200 ? -6.422 7.602 40.323 1.00 57.34 200 ARG A N 1
ATOM 1551 C CA . ARG A 1 200 ? -5.035 7.665 39.828 1.00 57.34 200 ARG A CA 1
ATOM 1552 C C . ARG A 1 200 ? -4.513 6.307 39.361 1.00 57.34 200 ARG A C 1
ATOM 1554 O O . ARG A 1 200 ? -3.819 6.267 38.353 1.00 57.34 200 ARG A O 1
ATOM 1561 N N . ASP A 1 201 ? -4.896 5.224 40.033 1.00 60.62 201 ASP A N 1
ATOM 1562 C CA . ASP A 1 201 ? -4.500 3.863 39.644 1.00 60.62 201 ASP A CA 1
ATOM 1563 C C . ASP A 1 201 ? -5.082 3.466 38.281 1.00 60.62 201 ASP A C 1
ATOM 1565 O O . ASP A 1 201 ? -4.412 2.809 37.493 1.00 60.62 201 ASP A O 1
ATOM 1569 N N . LEU A 1 202 ? -6.298 3.929 37.963 1.00 58.78 202 LEU A N 1
ATOM 1570 C CA . LEU A 1 202 ? -6.956 3.633 36.688 1.00 58.78 202 LEU A CA 1
ATOM 1571 C C . LEU A 1 202 ? -6.252 4.272 35.480 1.00 58.78 202 LEU A C 1
ATOM 1573 O O . LEU A 1 202 ? -6.275 3.716 34.389 1.00 58.78 202 LEU A O 1
ATOM 1577 N N . PHE A 1 203 ? -5.651 5.451 35.669 1.00 60.22 203 PHE A N 1
ATOM 1578 C CA . PHE A 1 203 ? -4.921 6.153 34.608 1.00 60.22 203 PHE A CA 1
ATOM 1579 C C . PHE A 1 203 ? -3.475 5.669 34.449 1.00 60.22 203 PHE A C 1
ATOM 1581 O O . PHE A 1 203 ? -2.849 5.985 33.440 1.00 60.22 203 PHE A O 1
ATOM 1588 N N . ASN A 1 204 ? -2.942 4.940 35.434 1.00 59.53 204 ASN A N 1
ATOM 1589 C CA . ASN A 1 204 ? -1.545 4.503 35.459 1.00 59.53 204 ASN A CA 1
ATOM 1590 C C . ASN A 1 204 ? -1.367 3.017 35.088 1.00 59.53 204 ASN A C 1
ATOM 1592 O O . ASN A 1 204 ? -0.256 2.593 34.783 1.00 59.53 204 ASN A O 1
ATOM 1596 N N . GLU A 1 205 ? -2.445 2.226 35.100 1.00 64.19 205 GLU A N 1
ATOM 1597 C CA . GLU A 1 205 ? -2.475 0.829 34.647 1.00 64.19 205 GLU A CA 1
ATOM 1598 C C . GLU A 1 205 ? -3.079 0.716 33.234 1.00 64.19 205 GLU A C 1
ATOM 1600 O O . GLU A 1 205 ? -3.850 1.568 32.789 1.00 64.19 205 GLU A O 1
ATOM 1605 N N . THR A 1 206 ? -2.739 -0.351 32.503 1.00 70.06 206 THR A N 1
ATOM 1606 C CA . THR A 1 206 ? -3.417 -0.678 31.240 1.00 70.06 206 THR A CA 1
ATOM 1607 C C . THR A 1 206 ? -4.914 -0.859 31.498 1.00 70.06 206 THR A C 1
ATOM 1609 O O . THR A 1 206 ? -5.316 -1.434 32.510 1.00 70.06 206 THR A O 1
ATOM 1612 N N . LEU A 1 207 ? -5.754 -0.365 30.582 1.00 66.81 207 LEU A N 1
ATOM 1613 C CA . LEU A 1 207 ? -7.212 -0.298 30.764 1.00 66.81 207 LEU A CA 1
ATOM 1614 C C . LEU A 1 207 ? -7.831 -1.669 31.105 1.00 66.81 207 LEU A C 1
ATOM 1616 O O . LEU A 1 207 ? -8.755 -1.753 31.907 1.00 66.81 207 LEU A O 1
ATOM 1620 N N . GLU A 1 208 ? -7.259 -2.742 30.565 1.00 69.50 208 GLU A N 1
ATOM 1621 C CA . GLU A 1 208 ? -7.615 -4.132 30.858 1.00 69.50 208 GLU A CA 1
ATOM 1622 C C . GLU A 1 208 ? -7.282 -4.551 32.301 1.00 69.50 208 GLU A C 1
ATOM 1624 O O . GLU A 1 208 ? -8.158 -5.038 33.018 1.00 69.50 208 GLU A O 1
ATOM 1629 N N . ASN A 1 209 ? -6.064 -4.271 32.783 1.00 75.00 209 ASN A N 1
ATOM 1630 C CA . ASN A 1 209 ? -5.676 -4.533 34.175 1.00 75.00 209 ASN A CA 1
ATOM 1631 C C . ASN A 1 209 ? -6.538 -3.736 35.160 1.00 75.00 209 ASN A C 1
ATOM 1633 O O . ASN A 1 209 ? -6.960 -4.272 36.186 1.00 75.00 209 ASN A O 1
ATOM 1637 N N . GLY A 1 210 ? -6.851 -2.481 34.828 1.00 74.25 210 GLY A N 1
ATOM 1638 C CA . GLY A 1 210 ? -7.725 -1.639 35.643 1.00 74.25 210 GLY A CA 1
ATOM 1639 C C . GLY A 1 210 ? -9.142 -2.211 35.778 1.00 74.25 210 GLY A C 1
ATOM 1640 O O . GLY A 1 210 ? -9.724 -2.180 36.870 1.00 74.25 210 GLY A O 1
ATOM 1641 N N . VAL A 1 211 ? -9.687 -2.782 34.696 1.00 74.50 211 VAL A N 1
ATOM 1642 C CA . VAL A 1 211 ? -10.997 -3.457 34.689 1.00 74.50 211 VAL A CA 1
ATOM 1643 C C . VAL A 1 211 ? -10.954 -4.751 35.510 1.00 74.50 211 VAL A C 1
ATOM 1645 O O . VAL A 1 211 ? -11.779 -4.904 36.414 1.00 74.50 211 VAL A O 1
ATOM 1648 N N . TYR A 1 212 ? -9.962 -5.622 35.297 1.00 77.06 212 TYR A N 1
ATOM 1649 C CA . TYR A 1 212 ? -9.792 -6.863 36.070 1.00 77.06 212 TYR A CA 1
ATOM 1650 C C . TYR A 1 212 ? -9.651 -6.605 37.571 1.00 77.06 212 TYR A C 1
ATOM 1652 O O . TYR A 1 212 ? -10.344 -7.205 38.393 1.00 77.06 212 TYR A O 1
ATOM 1660 N N . LYS A 1 213 ? -8.785 -5.664 37.953 1.00 78.50 213 LYS A N 1
ATOM 1661 C CA . LYS A 1 213 ? -8.551 -5.310 39.357 1.00 78.50 213 LYS A CA 1
ATOM 1662 C C . LYS A 1 213 ? -9.815 -4.754 40.012 1.00 78.50 213 LYS A C 1
ATOM 1664 O O . LYS A 1 213 ? -10.089 -5.049 41.174 1.00 78.50 213 LYS A O 1
ATOM 1669 N N . SER A 1 214 ? -10.608 -3.981 39.268 1.00 75.81 214 SER A N 1
ATOM 1670 C CA . SER A 1 214 ? -11.892 -3.461 39.751 1.00 75.81 214 SER A CA 1
ATOM 1671 C C . SER A 1 214 ? -12.916 -4.578 39.962 1.00 75.81 214 SER A C 1
ATOM 1673 O O . SER A 1 214 ? -13.564 -4.596 41.009 1.00 75.81 214 SER A O 1
ATOM 1675 N N . LEU A 1 215 ? -13.007 -5.539 39.035 1.00 79.62 215 LEU A N 1
ATOM 1676 C CA . LEU A 1 215 ? -13.856 -6.730 39.167 1.00 79.62 215 LEU A CA 1
ATOM 1677 C C . LEU A 1 215 ? -13.475 -7.568 40.393 1.00 79.62 215 LEU A C 1
ATOM 1679 O O . LEU A 1 215 ? -14.341 -7.891 41.201 1.00 79.62 215 LEU A O 1
ATOM 1683 N N . ILE A 1 216 ? -12.181 -7.831 40.603 1.00 82.00 216 ILE A N 1
ATOM 1684 C CA . ILE A 1 216 ? -11.691 -8.575 41.775 1.00 82.00 216 ILE A CA 1
ATOM 1685 C C . ILE A 1 216 ? -12.087 -7.873 43.082 1.00 82.00 216 ILE A C 1
ATOM 1687 O O . ILE A 1 216 ? -12.552 -8.518 44.022 1.00 82.00 216 ILE A O 1
ATOM 1691 N N . VAL A 1 217 ? -11.939 -6.545 43.155 1.00 80.75 217 VAL A N 1
ATOM 1692 C CA . VAL A 1 217 ? -12.337 -5.764 44.341 1.00 80.75 217 VAL A CA 1
ATOM 1693 C C . VAL A 1 217 ? -13.846 -5.854 44.587 1.00 80.75 217 VAL A C 1
ATOM 1695 O O . VAL A 1 217 ? -14.263 -6.038 45.730 1.00 80.75 217 VAL A O 1
ATOM 1698 N N . LEU A 1 218 ? -14.658 -5.764 43.533 1.00 79.06 218 LEU A N 1
ATOM 1699 C CA . LEU A 1 218 ? -16.115 -5.907 43.606 1.00 79.06 218 LEU A CA 1
ATOM 1700 C C . LEU A 1 218 ? -16.532 -7.300 44.096 1.00 79.06 218 LEU A C 1
ATOM 1702 O O . LEU A 1 218 ? -17.355 -7.408 45.006 1.00 79.06 218 LEU A O 1
ATOM 1706 N N . HIS A 1 219 ? -15.912 -8.353 43.563 1.00 81.12 219 HIS A N 1
ATOM 1707 C CA . HIS A 1 219 ? -16.189 -9.736 43.947 1.00 81.12 219 HIS A CA 1
ATOM 1708 C C . HIS A 1 219 ? -15.800 -10.006 45.411 1.00 81.12 219 HIS A C 1
ATOM 1710 O O . HIS A 1 219 ? -16.553 -10.621 46.171 1.00 81.12 219 HIS A O 1
ATOM 1716 N N . ASN A 1 220 ? -14.656 -9.467 45.847 1.00 82.44 220 ASN A N 1
ATOM 1717 C CA . ASN A 1 220 ? -14.215 -9.540 47.240 1.00 82.44 220 ASN A CA 1
ATOM 1718 C C . ASN A 1 220 ? -15.151 -8.782 48.190 1.00 82.44 220 ASN A C 1
ATOM 1720 O O . ASN A 1 220 ? -15.399 -9.255 49.298 1.00 82.44 220 ASN A O 1
ATOM 1724 N N . TYR A 1 221 ? -15.699 -7.637 47.771 1.00 79.00 221 TYR A N 1
ATOM 1725 C CA . TYR A 1 221 ? -16.677 -6.894 48.567 1.00 79.00 221 TYR A CA 1
ATOM 1726 C C . TYR A 1 221 ? -17.978 -7.684 48.747 1.00 79.00 221 TYR A C 1
ATOM 1728 O O . TYR A 1 221 ? -18.446 -7.839 49.874 1.00 79.00 221 TYR A O 1
ATOM 1736 N N . GLN A 1 222 ? -18.520 -8.245 47.661 1.00 79.69 222 GLN A N 1
ATOM 1737 C CA . GLN A 1 222 ? -19.731 -9.071 47.703 1.00 79.69 222 GLN A CA 1
ATOM 1738 C C . GLN A 1 222 ? -19.549 -10.292 48.618 1.00 79.69 222 GLN A C 1
ATOM 1740 O O . GLN A 1 222 ? -20.413 -10.596 49.440 1.00 79.69 222 GLN A O 1
ATOM 1745 N N . ARG A 1 223 ? -18.389 -10.958 48.531 1.00 81.06 223 ARG A N 1
ATOM 1746 C CA . ARG A 1 223 ? -18.054 -12.104 49.386 1.00 81.06 223 ARG A CA 1
ATOM 1747 C C . ARG A 1 223 ? -17.869 -11.709 50.853 1.00 81.06 223 ARG A C 1
ATOM 1749 O O . ARG A 1 223 ? -18.291 -12.449 51.733 1.00 81.06 223 ARG A O 1
ATOM 1756 N N . GLY A 1 224 ? -17.243 -10.561 51.114 1.00 79.81 224 GLY A N 1
ATOM 1757 C CA . GLY A 1 224 ? -16.925 -10.094 52.464 1.00 79.81 224 GLY A CA 1
ATOM 1758 C C . GLY A 1 224 ? -18.116 -9.519 53.235 1.00 79.81 224 GLY A C 1
ATOM 1759 O O . GLY A 1 224 ? -18.177 -9.687 54.449 1.00 79.81 224 GLY A O 1
ATOM 1760 N N . ASN A 1 225 ? -19.063 -8.869 52.553 1.00 77.88 225 ASN A N 1
ATOM 1761 C CA . ASN A 1 225 ? -20.216 -8.231 53.197 1.00 77.88 225 ASN A CA 1
ATOM 1762 C C . ASN A 1 225 ? -21.501 -9.075 53.154 1.00 77.88 225 ASN A C 1
ATOM 1764 O O . ASN A 1 225 ? -22.499 -8.665 53.738 1.00 77.88 225 ASN A O 1
ATOM 1768 N N . MET A 1 226 ? -21.499 -10.234 52.479 1.00 75.00 226 MET A N 1
ATOM 1769 C CA . MET A 1 226 ? -22.682 -11.091 52.270 1.00 75.00 226 MET A CA 1
ATOM 1770 C C . MET A 1 226 ? -23.900 -10.356 51.673 1.00 75.00 226 MET A C 1
ATOM 1772 O O . MET A 1 226 ? -25.024 -10.852 51.723 1.00 75.00 226 MET A O 1
ATOM 1776 N N . THR A 1 227 ? -23.695 -9.179 51.083 1.00 71.88 227 THR A N 1
ATOM 1777 C CA . THR A 1 227 ? -24.728 -8.398 50.410 1.00 71.88 227 THR A CA 1
ATOM 1778 C C . THR A 1 227 ? -24.584 -8.582 48.908 1.00 71.88 227 THR A C 1
ATOM 1780 O O . THR A 1 227 ? -23.536 -8.296 48.327 1.00 71.88 227 THR A O 1
ATOM 1783 N N . MET A 1 228 ? -25.637 -9.080 48.258 1.00 77.44 228 MET A N 1
ATOM 1784 C CA . MET A 1 228 ? -25.686 -9.071 46.797 1.00 77.44 228 MET A CA 1
ATOM 1785 C C . MET A 1 228 ? -25.897 -7.642 46.300 1.00 77.44 228 MET A C 1
ATOM 1787 O O . MET A 1 228 ? -26.639 -6.860 46.901 1.00 77.44 228 MET A O 1
ATOM 1791 N N . PHE A 1 229 ? -25.241 -7.302 45.192 1.00 78.81 229 PHE A N 1
ATOM 1792 C CA . PHE A 1 229 ? -25.538 -6.061 44.493 1.00 78.81 229 PHE A CA 1
ATOM 1793 C C . PHE A 1 229 ? -26.974 -6.099 43.943 1.00 78.81 229 PHE A C 1
ATOM 1795 O O . PHE A 1 229 ? -27.487 -7.176 43.645 1.00 78.81 229 PHE A O 1
ATOM 1802 N N . PRO A 1 230 ? -27.634 -4.940 43.772 1.00 83.69 230 PRO A N 1
ATOM 1803 C CA . PRO A 1 230 ? -28.930 -4.886 43.104 1.00 83.69 230 PRO A CA 1
ATOM 1804 C C . PRO A 1 230 ? -28.860 -5.550 41.722 1.00 83.69 230 PRO A C 1
ATOM 1806 O O . PRO A 1 230 ? -27.886 -5.334 40.995 1.00 83.69 230 PRO A O 1
ATOM 1809 N N . GLU A 1 231 ? -29.909 -6.276 41.321 1.00 80.75 231 GLU A N 1
ATOM 1810 C CA . GLU A 1 231 ? -29.996 -6.954 40.013 1.00 80.75 231 GLU A CA 1
ATOM 1811 C C . GLU A 1 231 ? -29.490 -6.136 38.805 1.00 80.75 231 GLU A C 1
ATOM 1813 O O . GLU A 1 231 ? -28.717 -6.685 38.016 1.00 80.75 231 GLU A O 1
ATOM 1818 N N . PRO A 1 232 ? -29.806 -4.830 38.639 1.00 79.31 232 PRO A N 1
ATOM 1819 C CA . PRO A 1 232 ? -29.303 -4.063 37.494 1.00 79.31 232 PRO A CA 1
ATOM 1820 C C . PRO A 1 232 ? -27.777 -3.874 37.493 1.00 79.31 232 PRO A C 1
ATOM 1822 O O . PRO A 1 232 ? -27.171 -3.720 36.433 1.00 79.31 232 PRO A O 1
ATOM 1825 N N . VAL A 1 233 ? -27.139 -3.877 38.666 1.00 80.50 233 VAL A N 1
ATOM 1826 C CA . VAL A 1 233 ? -25.678 -3.770 38.804 1.00 80.50 233 VAL A CA 1
ATOM 1827 C C . VAL A 1 233 ? -25.035 -5.120 38.498 1.00 80.50 233 VAL A C 1
ATOM 1829 O O . VAL A 1 233 ? -24.062 -5.178 37.749 1.00 80.50 233 VAL A O 1
ATOM 1832 N N . GLN A 1 234 ? -25.615 -6.204 39.014 1.00 83.12 234 GLN A N 1
ATOM 1833 C CA . GLN A 1 234 ? -25.108 -7.559 38.813 1.00 83.12 234 GLN A CA 1
ATOM 1834 C C . GLN A 1 234 ? -25.228 -8.010 37.351 1.00 83.12 234 GLN A C 1
ATOM 1836 O O . GLN A 1 234 ? -24.278 -8.568 36.807 1.00 83.12 234 GLN A O 1
ATOM 1841 N N . GLY A 1 235 ? -26.333 -7.669 36.678 1.00 83.81 235 GLY A N 1
ATOM 1842 C CA . GLY A 1 235 ? -26.513 -7.934 35.247 1.00 83.81 235 GLY A CA 1
ATOM 1843 C C . GLY A 1 235 ? -25.519 -7.187 34.351 1.00 83.81 235 GLY A C 1
ATOM 1844 O O . GLY A 1 235 ? -25.143 -7.680 33.292 1.00 83.81 235 GLY A O 1
ATOM 1845 N N . ARG A 1 236 ? -25.049 -6.006 34.772 1.00 83.94 236 ARG A N 1
ATOM 1846 C CA . ARG A 1 236 ? -24.029 -5.261 34.023 1.00 83.94 236 ARG A CA 1
ATOM 1847 C C . ARG A 1 236 ? -22.618 -5.796 34.274 1.00 83.94 236 ARG A C 1
ATOM 1849 O O . ARG A 1 236 ? -21.821 -5.818 33.343 1.00 83.94 236 ARG A O 1
ATOM 1856 N N . ILE A 1 237 ? -22.321 -6.248 35.495 1.00 83.62 237 ILE A N 1
ATOM 1857 C CA . ILE A 1 237 ? -21.049 -6.909 35.833 1.00 83.62 237 ILE A CA 1
ATOM 1858 C C . ILE A 1 237 ? -20.889 -8.196 35.018 1.00 83.62 237 ILE A C 1
ATOM 1860 O O . ILE A 1 237 ? -19.876 -8.345 34.341 1.00 83.62 237 ILE A O 1
ATOM 1864 N N . SER A 1 238 ? -21.910 -9.057 34.980 1.00 84.50 238 SER A N 1
ATOM 1865 C CA . SER A 1 238 ? -21.858 -10.309 34.213 1.00 84.50 238 SER A CA 1
ATOM 1866 C C . SER A 1 238 ? -21.723 -10.081 32.704 1.00 84.50 238 SER A C 1
ATOM 1868 O O . SER A 1 238 ? -21.013 -10.818 32.026 1.00 84.50 238 SER A O 1
ATOM 1870 N N . GLN A 1 239 ? -22.335 -9.021 32.161 1.00 85.75 239 GLN A N 1
ATOM 1871 C CA . GLN A 1 239 ? -22.117 -8.618 30.767 1.00 85.75 239 GLN A CA 1
ATOM 1872 C C . GLN A 1 239 ? -20.676 -8.168 30.491 1.00 85.75 239 GLN A C 1
ATOM 1874 O O . GLN A 1 239 ? -20.182 -8.380 29.385 1.00 85.75 239 GLN A O 1
ATOM 1879 N N . ILE A 1 240 ? -20.013 -7.514 31.449 1.00 81.50 240 ILE A N 1
ATOM 1880 C CA . ILE A 1 240 ? -18.612 -7.095 31.307 1.00 81.50 240 ILE A CA 1
ATOM 1881 C C . ILE A 1 240 ? -17.683 -8.311 31.425 1.00 81.50 240 ILE A C 1
ATOM 1883 O O . ILE A 1 240 ? -16.786 -8.445 30.600 1.00 81.50 240 ILE A O 1
ATOM 1887 N N . GLU A 1 241 ? -17.934 -9.221 32.369 1.00 81.88 241 GLU A N 1
ATOM 1888 C CA . GLU A 1 241 ? -17.192 -10.486 32.510 1.00 81.88 241 GLU A CA 1
ATOM 1889 C C . GLU A 1 241 ? -17.291 -11.332 31.234 1.00 81.88 241 GLU A C 1
ATOM 1891 O O . GLU A 1 241 ? -16.271 -11.660 30.638 1.00 81.88 241 GLU A O 1
ATOM 1896 N N . ALA A 1 242 ? -18.504 -11.549 30.714 1.00 84.50 242 ALA A N 1
ATOM 1897 C CA . ALA A 1 242 ? -18.706 -12.297 29.473 1.00 84.50 242 ALA A CA 1
ATOM 1898 C C . ALA A 1 242 ? -18.004 -11.658 28.256 1.00 84.50 242 ALA A C 1
ATOM 1900 O O . ALA A 1 242 ? -17.573 -12.362 27.342 1.00 84.50 242 ALA A O 1
ATOM 1901 N N . LYS A 1 243 ? -17.876 -10.322 28.219 1.00 81.12 243 LYS A N 1
ATOM 1902 C CA . LYS A 1 243 ? -17.116 -9.614 27.172 1.00 81.12 243 LYS A CA 1
ATOM 1903 C C . LYS A 1 243 ? -15.604 -9.808 27.303 1.00 81.12 243 LYS A C 1
ATOM 1905 O O . LYS A 1 243 ? -14.933 -9.777 26.272 1.00 81.12 243 LYS A O 1
ATOM 1910 N N . LEU A 1 244 ? -15.083 -9.921 28.527 1.00 77.56 244 LEU A N 1
ATOM 1911 C CA . LEU A 1 244 ? -13.667 -10.191 28.779 1.00 77.56 244 LEU A CA 1
ATOM 1912 C C . LEU A 1 244 ? -13.328 -11.645 28.440 1.00 77.56 244 LEU A C 1
ATOM 1914 O O . LEU A 1 244 ? -12.392 -11.873 27.681 1.00 77.56 244 LEU A O 1
ATOM 1918 N N . ASP A 1 245 ? -14.139 -12.598 28.903 1.00 78.56 245 ASP A N 1
ATOM 1919 C CA . ASP A 1 245 ? -13.923 -14.032 28.668 1.00 78.56 245 ASP A CA 1
ATOM 1920 C C . ASP A 1 245 ? -13.958 -14.392 27.175 1.00 78.56 245 ASP A C 1
ATOM 1922 O O . ASP A 1 245 ? -13.240 -15.277 26.725 1.00 78.56 245 ASP A O 1
ATOM 1926 N N . ALA A 1 246 ? -14.756 -13.679 26.373 1.00 78.00 246 ALA A N 1
ATOM 1927 C CA . ALA A 1 246 ? -14.816 -13.874 24.924 1.00 78.00 246 ALA A CA 1
ATOM 1928 C C . ALA A 1 246 ? -13.574 -13.364 24.154 1.00 78.00 246 ALA A C 1
ATOM 1930 O O . ALA A 1 246 ? -13.532 -13.503 22.930 1.00 78.00 246 ALA A O 1
ATOM 1931 N N . GLN A 1 247 ? -12.608 -12.713 24.816 1.00 66.31 247 GLN A N 1
ATOM 1932 C CA . GLN A 1 247 ? -11.381 -12.195 24.188 1.00 66.31 247 GLN A CA 1
ATOM 1933 C C . GLN A 1 247 ? -10.109 -12.982 24.537 1.00 66.31 247 GLN A C 1
ATOM 1935 O O . GLN A 1 247 ? -9.121 -12.826 23.816 1.00 66.31 247 GLN A O 1
ATOM 1940 N N . THR A 1 248 ? -10.137 -13.796 25.594 1.00 58.03 248 THR A N 1
ATOM 1941 C CA . THR A 1 248 ? -9.091 -14.774 25.959 1.00 58.03 248 THR A CA 1
ATOM 1942 C C . THR A 1 248 ? -9.226 -16.073 25.183 1.00 58.03 248 THR A C 1
ATOM 1944 O O . THR A 1 248 ? -8.176 -16.596 24.751 1.00 58.03 248 THR A O 1
#

Radius of gyration: 27.62 Å; chains: 1; bounding box: 58×36×82 Å

Sequence (248 aa):
MTCSGVCLRAITSEFPPASILGHETHIVTGLLHGDPTNYAPLLSIPIMIVSFALIEDKAPTAADFIDSRMDQLATATYSGTYMLALLFIVLRIIYMLRHKARGPYATFSAGLLVVAAACSCHIAYVVLFHFSPWDAFAQAIGSWFDRLFYLGLSVTAAGWLILFLSKQLPKLRLWMIDALWLTALRIRVNADRSRVSPARDLFNETLENGVYKSLIVLHNYQRGNMTMFPEPVQGRISQIEAKLDAQT

Organism: Paenarthrobacter aurescens (NCBI:txid43663)